Protein AF-0000000087153977 (afdb_homodimer)

Solvent-accessible surface area (backbone atoms only — not comparable to full-atom values): 12029 Å² total; per-residue (Å²): 102,49,21,37,39,36,41,33,28,38,82,28,72,62,46,70,71,44,52,53,66,57,35,40,52,53,35,50,54,51,50,56,57,54,65,50,35,51,82,69,54,34,42,80,73,32,22,33,42,24,40,80,80,34,67,57,50,44,99,38,41,30,40,36,36,33,38,30,65,23,67,69,54,46,54,52,52,52,50,50,48,57,71,71,50,50,64,69,29,29,48,62,34,23,42,27,27,54,57,38,52,62,65,61,48,39,54,34,50,27,69,65,62,52,60,74,65,117,103,47,22,38,39,35,41,34,29,36,83,27,7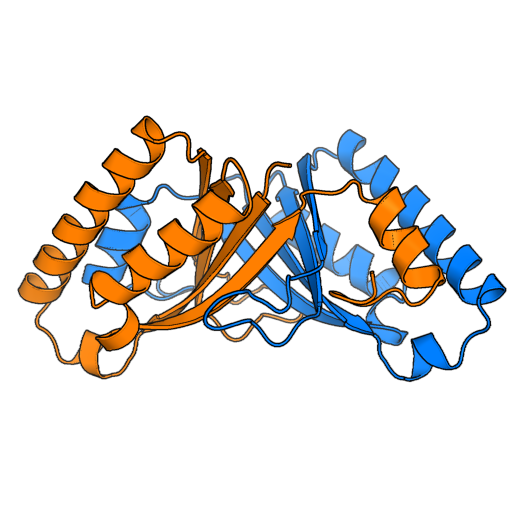1,61,46,71,71,45,52,52,66,58,35,41,53,54,33,50,54,52,50,54,55,51,61,50,36,49,81,70,56,36,44,80,72,31,22,33,42,25,42,81,80,35,69,56,51,44,98,38,44,29,40,35,35,33,38,33,68,24,66,70,54,47,53,51,50,51,50,50,49,58,70,70,51,50,65,72,29,31,48,62,34,24,43,28,27,52,57,36,53,62,64,61,48,38,54,34,50,27,68,64,62,51,57,73,68,116

InterPro domains:
  IPR046724 Protein of unknown function DUF6616 [PF20321] (1-108)

pLDDT: mean 95.14, std 5.44, range [54.44, 98.88]

Organism: NCBI:txid2511166

Sequence (236 aa):
MQQIFIELYNYRPAWAERSEGERTEFARTIAEAVKGLKSAGVDVIAYGMNSPATDCRAPYDFFCVYRVPNAEFQREFERQVAASGWYDYFEQVNVSGDAEDFEAVLLGNARMVLPGSSMQQIFIELYNYRPAWAERSEGERTEFARTIAEAVKGLKSAGVDVIAYGMNSPATDCRAPYDFFCVYRVPNAEFQREFERQVAASGWYDYFEQVNVSGDAEDFEAVLLGNARMVLPGSS

Radius of gyration: 17.9 Å; Cα contacts (8 Å, |Δi|>4): 436; chains: 2; bounding box: 41×51×42 Å

Structure (mmCIF, N/CA/C/O backbone):
data_AF-0000000087153977-model_v1
#
loop_
_entity.id
_entity.type
_entity.pdbx_description
1 polymer 'NIPSNAP domain-containing protein'
#
loop_
_atom_site.group_PDB
_atom_site.id
_atom_site.type_symbol
_atom_site.label_atom_id
_atom_site.label_alt_id
_atom_site.label_comp_id
_atom_site.label_asym_id
_atom_site.label_entity_id
_atom_site.label_seq_id
_atom_site.pdbx_PDB_ins_code
_atom_site.Cartn_x
_atom_site.Cartn_y
_atom_site.Cartn_z
_atom_site.occupancy
_atom_site.B_iso_or_equiv
_atom_site.auth_seq_id
_atom_site.auth_comp_id
_atom_site.auth_asym_id
_atom_site.auth_atom_id
_atom_site.pdbx_PDB_model_num
ATOM 1 N N . MET A 1 1 ? -16.75 4.832 -8.234 1 83 1 MET A N 1
ATOM 2 C CA . MET A 1 1 ? -15.477 5.551 -8.164 1 83 1 MET A CA 1
ATOM 3 C C . MET A 1 1 ? -14.305 4.582 -8.234 1 83 1 MET A C 1
ATOM 5 O O . MET A 1 1 ? -14.391 3.453 -7.754 1 83 1 MET A O 1
ATOM 9 N N . GLN A 1 2 ? -13.211 5.027 -8.812 1 92.31 2 GLN A N 1
ATOM 10 C CA . GLN A 1 2 ? -12.055 4.156 -8.953 1 92.31 2 GLN A CA 1
ATOM 11 C C . GLN A 1 2 ? -11.453 3.801 -7.598 1 92.31 2 GLN A C 1
ATOM 13 O O . GLN A 1 2 ? -11.445 4.629 -6.684 1 92.31 2 GLN A O 1
ATOM 18 N N . GLN A 1 3 ? -11.031 2.58 -7.492 1 95.56 3 GLN A N 1
ATOM 19 C CA . GLN A 1 3 ? -10.477 2.102 -6.227 1 95.56 3 GLN A CA 1
ATOM 20 C C . GLN A 1 3 ? -8.977 1.825 -6.355 1 95.56 3 GLN A C 1
ATOM 22 O O . GLN A 1 3 ? -8.508 1.404 -7.414 1 95.56 3 GLN A O 1
ATOM 27 N N . ILE A 1 4 ? -8.273 2.156 -5.32 1 98.19 4 ILE A N 1
ATOM 28 C CA . ILE A 1 4 ? -6.918 1.646 -5.156 1 98.19 4 ILE A CA 1
ATOM 29 C C . ILE A 1 4 ? -6.953 0.322 -4.395 1 98.19 4 ILE A C 1
ATOM 31 O O . ILE A 1 4 ? -7.711 0.171 -3.434 1 98.19 4 ILE A O 1
ATOM 35 N N . PHE A 1 5 ? -6.277 -0.628 -4.922 1 98.31 5 PHE A N 1
ATOM 36 C CA . PHE A 1 5 ? -6.137 -1.925 -4.27 1 98.31 5 PHE A CA 1
ATOM 37 C C . PHE A 1 5 ? -4.668 -2.256 -4.035 1 98.31 5 PHE A C 1
ATOM 39 O O . PHE A 1 5 ? -3.879 -2.303 -4.984 1 98.31 5 PHE A O 1
ATOM 46 N N . ILE A 1 6 ? -4.273 -2.391 -2.775 1 98.75 6 ILE A N 1
ATOM 47 C CA . ILE A 1 6 ? -2.908 -2.701 -2.361 1 98.75 6 ILE A CA 1
ATOM 48 C C . ILE A 1 6 ? -2.873 -4.078 -1.699 1 98.75 6 ILE A C 1
ATOM 50 O O . ILE A 1 6 ? -3.645 -4.352 -0.776 1 98.75 6 ILE A O 1
ATOM 54 N N . GLU A 1 7 ? -2.039 -4.941 -2.141 1 98.69 7 GLU A N 1
ATOM 55 C CA . GLU A 1 7 ? -1.779 -6.234 -1.514 1 98.69 7 GLU A CA 1
ATOM 56 C C . GLU A 1 7 ? -0.385 -6.277 -0.893 1 98.69 7 GLU A C 1
ATOM 58 O O . GLU A 1 7 ? 0.601 -5.926 -1.544 1 98.69 7 GLU A O 1
ATOM 63 N N . LEU A 1 8 ? -0.308 -6.672 0.309 1 98.88 8 LEU A N 1
ATOM 64 C CA . LEU A 1 8 ? 0.948 -6.918 1.009 1 98.88 8 LEU A CA 1
ATOM 65 C C . LEU A 1 8 ? 1.046 -8.375 1.451 1 98.88 8 LEU A C 1
ATOM 67 O O . LEU A 1 8 ? 0.065 -8.953 1.928 1 98.88 8 LEU A O 1
ATOM 71 N N . TYR A 1 9 ? 2.279 -8.977 1.268 1 98.69 9 TYR A N 1
ATOM 72 C CA . TYR A 1 9 ? 2.27 -10.398 1.6 1 98.69 9 TYR A CA 1
ATOM 73 C C . TYR A 1 9 ? 3.678 -10.898 1.911 1 98.69 9 TYR A C 1
ATOM 75 O O . TYR A 1 9 ? 4.664 -10.219 1.605 1 98.69 9 TYR A O 1
ATOM 83 N N . ASN A 1 10 ? 3.727 -11.969 2.592 1 98.75 10 ASN A N 1
ATOM 84 C CA . ASN A 1 10 ? 4.918 -12.75 2.9 1 98.75 10 ASN A CA 1
ATOM 85 C C . ASN A 1 10 ? 4.75 -14.211 2.49 1 98.75 10 ASN A C 1
ATOM 87 O O . ASN A 1 10 ? 3.625 -14.703 2.363 1 98.75 10 ASN A O 1
ATOM 91 N N . TYR A 1 11 ? 5.891 -14.875 2.334 1 98.5 11 TYR A N 1
ATOM 92 C CA . TYR A 1 11 ? 5.852 -16.328 2.176 1 98.5 11 TYR A CA 1
ATOM 93 C C . TYR A 1 11 ? 5.285 -17 3.42 1 98.5 11 TYR A C 1
ATOM 95 O O . TYR A 1 11 ? 5.605 -16.594 4.543 1 98.5 11 TYR A O 1
ATOM 103 N N . ARG A 1 12 ? 4.449 -18 3.211 1 98.12 12 ARG A N 1
ATOM 104 C CA . ARG A 1 12 ? 4.152 -18.969 4.266 1 98.12 12 ARG A CA 1
ATOM 105 C C . ARG A 1 12 ? 5.137 -20.125 4.23 1 98.12 12 ARG A C 1
ATOM 107 O O . ARG A 1 12 ? 5.766 -20.391 3.203 1 98.12 12 ARG A O 1
ATOM 114 N N . PRO A 1 13 ? 5.25 -20.844 5.355 1 98.19 13 PRO A N 1
ATOM 115 C CA . PRO A 1 13 ? 6.098 -22.031 5.352 1 98.19 13 PRO A CA 1
ATOM 116 C C . PRO A 1 13 ? 5.715 -23.016 4.25 1 98.19 13 PRO A C 1
ATOM 118 O O . PRO A 1 13 ? 6.594 -23.641 3.643 1 98.19 13 PRO A O 1
ATOM 121 N N . ALA A 1 14 ? 4.465 -23.141 3.945 1 98.38 14 ALA A N 1
ATOM 122 C CA . ALA A 1 14 ? 3.98 -24.078 2.924 1 98.38 14 ALA A CA 1
ATOM 123 C C . ALA A 1 14 ? 4.594 -23.75 1.563 1 98.38 14 ALA A C 1
ATOM 125 O O . ALA A 1 14 ? 4.805 -24.656 0.747 1 98.38 14 ALA A O 1
ATOM 126 N N . TRP A 1 15 ? 4.824 -22.453 1.276 1 98.38 15 TRP A N 1
ATOM 127 C CA . TRP A 1 15 ? 5.473 -22.047 0.033 1 98.38 15 TRP A CA 1
ATOM 128 C C . TRP A 1 15 ? 6.902 -22.578 -0.033 1 98.38 15 TRP A C 1
ATOM 130 O O . TRP A 1 15 ? 7.328 -23.109 -1.057 1 98.38 15 TRP A O 1
ATOM 140 N N . ALA A 1 16 ? 7.609 -22.453 1.045 1 97.06 16 ALA A N 1
ATOM 141 C CA . ALA A 1 16 ? 9.008 -22.859 1.121 1 97.06 16 ALA A CA 1
ATOM 142 C C . ALA A 1 16 ? 9.148 -24.375 1.048 1 97.06 16 ALA A C 1
ATOM 144 O O . ALA A 1 16 ? 10.203 -24.891 0.653 1 97.06 16 ALA A O 1
ATOM 145 N N . GLU A 1 17 ? 8.148 -25.062 1.448 1 98.06 17 GLU A N 1
ATOM 146 C CA . GLU A 1 17 ? 8.18 -26.531 1.462 1 98.06 17 GLU A CA 1
ATOM 147 C C . GLU A 1 17 ? 8.016 -27.094 0.054 1 98.06 17 GLU A C 1
ATOM 149 O O . GLU A 1 17 ? 8.312 -28.266 -0.183 1 98.06 17 GLU A O 1
ATOM 154 N N . ARG A 1 18 ? 7.48 -26.328 -0.88 1 97.81 18 ARG A N 1
ATOM 155 C CA . ARG A 1 18 ? 7.328 -26.75 -2.27 1 97.81 18 ARG A CA 1
ATOM 156 C C . ARG A 1 18 ? 8.664 -26.703 -3.004 1 97.81 18 ARG A C 1
ATOM 158 O O . ARG A 1 18 ? 9.539 -25.906 -2.662 1 97.81 18 ARG A O 1
ATOM 165 N N . SER A 1 19 ? 8.773 -27.578 -3.99 1 98 19 SER A N 1
ATOM 166 C CA . SER A 1 19 ? 9.953 -27.484 -4.848 1 98 19 SER A CA 1
ATOM 167 C C . SER A 1 19 ? 9.906 -26.234 -5.719 1 98 19 SER A C 1
ATOM 169 O O . SER A 1 19 ? 8.828 -25.656 -5.938 1 98 19 SER A O 1
ATOM 171 N N . GLU A 1 20 ? 11.047 -25.75 -6.191 1 97.56 20 GLU A N 1
ATOM 172 C CA . GLU A 1 20 ? 11.078 -24.594 -7.082 1 97.56 20 GLU A CA 1
ATOM 173 C C . GLU A 1 20 ? 10.219 -24.828 -8.328 1 97.56 20 GLU A C 1
ATOM 175 O O . GLU A 1 20 ? 9.594 -23.906 -8.836 1 97.56 20 GLU A O 1
ATOM 180 N N . GLY A 1 21 ? 10.305 -26.031 -8.812 1 98.12 21 GLY A N 1
ATOM 181 C CA . GLY A 1 21 ? 9.461 -26.359 -9.953 1 98.12 21 GLY A CA 1
ATOM 182 C C . GLY A 1 21 ? 7.984 -26.172 -9.672 1 98.12 21 GLY A C 1
ATOM 183 O O . GLY A 1 21 ? 7.254 -25.625 -10.5 1 98.12 21 GLY A O 1
ATOM 184 N N . GLU A 1 22 ? 7.523 -26.719 -8.539 1 98.31 22 GLU A N 1
ATOM 185 C CA . GLU A 1 22 ? 6.129 -26.547 -8.133 1 98.31 22 GLU A CA 1
ATOM 186 C C . GLU A 1 22 ? 5.789 -25.078 -7.945 1 98.31 22 GLU A C 1
ATOM 188 O O . GLU A 1 22 ? 4.723 -24.625 -8.367 1 98.31 22 GLU A O 1
ATOM 193 N N . ARG A 1 23 ? 6.645 -24.312 -7.348 1 98.44 23 ARG A N 1
ATOM 194 C CA . ARG A 1 23 ? 6.445 -22.891 -7.164 1 98.44 23 ARG A CA 1
ATOM 195 C C . ARG A 1 23 ? 6.367 -22.156 -8.508 1 98.44 23 ARG A C 1
ATOM 197 O O . ARG A 1 23 ? 5.527 -21.281 -8.695 1 98.44 23 ARG A O 1
ATOM 204 N N . THR A 1 24 ? 7.223 -22.531 -9.406 1 98 24 THR A N 1
ATOM 205 C CA . THR A 1 24 ? 7.246 -21.938 -10.734 1 98 24 THR A CA 1
ATOM 206 C C . THR A 1 24 ? 5.938 -22.203 -11.477 1 98 24 THR A C 1
ATOM 208 O O . THR A 1 24 ? 5.391 -21.312 -12.125 1 98 24 THR A O 1
ATOM 211 N N . GLU A 1 25 ? 5.473 -23.422 -11.344 1 97.75 25 GLU A N 1
ATOM 212 C CA . GLU A 1 25 ? 4.211 -23.766 -11.992 1 97.75 25 GLU A CA 1
ATOM 213 C C . GLU A 1 25 ? 3.061 -22.938 -11.438 1 97.75 25 GLU A C 1
ATOM 215 O O . GLU A 1 25 ? 2.221 -22.438 -12.188 1 97.75 25 GLU A O 1
ATOM 220 N N . PHE A 1 26 ? 2.971 -22.922 -10.148 1 97.94 26 PHE A N 1
ATOM 221 C CA . PHE A 1 26 ? 1.936 -22.109 -9.531 1 97.94 26 PHE A CA 1
ATOM 222 C C . PHE A 1 26 ? 2.066 -20.656 -9.961 1 97.94 26 PHE A C 1
ATOM 224 O O . PHE A 1 26 ? 1.073 -20.016 -10.312 1 97.94 26 PHE A O 1
ATOM 231 N N . ALA A 1 27 ? 3.297 -20.062 -9.945 1 96.88 27 ALA A N 1
ATOM 232 C CA . ALA A 1 27 ? 3.545 -18.688 -10.328 1 96.88 27 ALA A CA 1
ATOM 233 C C . ALA A 1 27 ? 3.068 -18.406 -11.758 1 96.88 27 ALA A C 1
ATOM 235 O O . ALA A 1 27 ? 2.521 -17.344 -12.047 1 96.88 27 ALA A O 1
ATOM 236 N N . ARG A 1 28 ? 3.309 -19.344 -12.617 1 95.56 28 ARG A N 1
ATOM 237 C CA . ARG A 1 28 ? 2.883 -19.188 -14.008 1 95.56 28 ARG A CA 1
ATOM 238 C C . ARG A 1 28 ? 1.362 -19.125 -14.109 1 95.56 28 ARG A C 1
ATOM 240 O O . ARG A 1 28 ? 0.818 -18.391 -14.938 1 95.56 28 ARG A O 1
ATOM 247 N N . THR A 1 29 ? 0.719 -19.953 -13.305 1 95.44 29 THR A N 1
ATOM 248 C CA . THR A 1 29 ? -0.739 -19.922 -13.273 1 95.44 29 THR A CA 1
ATOM 249 C C . THR A 1 29 ? -1.239 -18.547 -12.836 1 95.44 29 THR A C 1
ATOM 251 O O . THR A 1 29 ? -2.17 -18 -13.43 1 95.44 29 THR A O 1
ATOM 254 N N . ILE A 1 30 ? -0.649 -18 -11.82 1 96.56 30 ILE A N 1
ATOM 255 C CA . ILE A 1 30 ? -1.015 -16.688 -11.32 1 96.56 30 ILE A CA 1
ATOM 256 C C . ILE A 1 30 ? -0.727 -15.633 -12.391 1 96.56 30 ILE A C 1
ATOM 258 O O . ILE A 1 30 ? -1.528 -14.719 -12.602 1 96.56 30 ILE A O 1
ATOM 262 N N . ALA A 1 31 ? 0.411 -15.773 -13.047 1 93 31 ALA A N 1
ATOM 263 C CA . ALA A 1 31 ? 0.798 -14.836 -14.094 1 93 31 ALA A CA 1
ATOM 264 C C . ALA A 1 31 ? -0.248 -14.789 -15.203 1 93 31 ALA A C 1
ATOM 266 O O . ALA A 1 31 ? -0.555 -13.719 -15.727 1 93 31 ALA A O 1
ATOM 267 N N . GLU A 1 32 ? -0.744 -15.898 -15.57 1 92.5 32 GLU A N 1
ATOM 268 C CA . GLU A 1 32 ? -1.776 -15.953 -16.594 1 92.5 32 GLU A CA 1
ATOM 269 C C . GLU A 1 32 ? -3.033 -15.211 -16.156 1 92.5 32 GLU A C 1
ATOM 271 O O . GLU A 1 32 ? -3.664 -14.523 -16.969 1 92.5 32 GLU A O 1
ATOM 276 N N . ALA A 1 33 ? -3.41 -15.375 -14.93 1 91.81 33 ALA A N 1
ATOM 277 C CA . ALA A 1 33 ? -4.574 -14.68 -14.391 1 91.81 33 ALA A CA 1
ATOM 278 C C . ALA A 1 33 ? -4.359 -13.164 -14.398 1 91.81 33 ALA A C 1
ATOM 280 O O . ALA A 1 33 ? -5.266 -12.406 -14.742 1 91.81 33 ALA A O 1
ATOM 281 N N . VAL A 1 34 ? -3.189 -12.695 -14.094 1 91.75 34 VAL A N 1
ATOM 282 C CA . VAL A 1 34 ? -2.852 -11.281 -14.031 1 91.75 34 VAL A CA 1
ATOM 283 C C . VAL A 1 34 ? -2.914 -10.672 -15.43 1 91.75 34 VAL A C 1
ATOM 285 O O . VAL A 1 34 ? -3.369 -9.539 -15.602 1 91.75 34 VAL A O 1
ATOM 288 N N . LYS A 1 35 ? -2.459 -11.336 -16.422 1 90.5 35 LYS A N 1
ATOM 289 C CA . LYS A 1 35 ? -2.523 -10.859 -17.797 1 90.5 35 LYS A CA 1
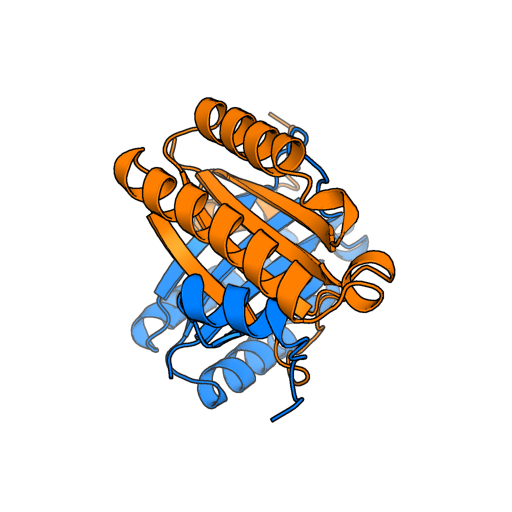ATOM 290 C C . LYS A 1 35 ? -3.959 -10.531 -18.203 1 90.5 35 LYS A C 1
ATOM 292 O O . LYS A 1 35 ? -4.199 -9.602 -18.984 1 90.5 35 LYS A O 1
ATOM 297 N N . GLY A 1 36 ? -4.766 -11.281 -17.641 1 90.38 36 GLY A N 1
ATOM 298 C CA . GLY A 1 36 ? -6.172 -11.07 -17.938 1 90.38 36 GLY A CA 1
ATOM 299 C C . GLY A 1 36 ? -6.758 -9.859 -17.234 1 90.38 36 GLY A C 1
ATOM 300 O O . GLY A 1 36 ? -7.789 -9.328 -17.656 1 90.38 36 GLY A O 1
ATOM 301 N N . LEU A 1 37 ? -6.117 -9.336 -16.203 1 87.94 37 LEU A N 1
ATOM 302 C CA . LEU A 1 37 ? -6.621 -8.227 -15.391 1 87.94 37 LEU A CA 1
ATOM 303 C C . LEU A 1 37 ? -6.723 -6.953 -16.219 1 87.94 37 LEU A C 1
ATOM 305 O O . LEU A 1 37 ? -7.699 -6.207 -16.094 1 87.94 37 LEU A O 1
ATOM 309 N N . LYS A 1 38 ? -5.762 -6.676 -17.078 1 83.5 38 LYS A N 1
ATOM 310 C CA . LYS A 1 38 ? -5.789 -5.461 -17.875 1 83.5 38 LYS A CA 1
ATOM 311 C C . LYS A 1 38 ? -7.035 -5.406 -18.766 1 83.5 38 LYS A C 1
ATOM 313 O O . LYS A 1 38 ? -7.691 -4.371 -18.844 1 83.5 38 LYS A O 1
ATOM 318 N N . SER A 1 39 ? -7.266 -6.527 -19.422 1 87.06 39 SER A N 1
ATOM 319 C CA . SER A 1 39 ? -8.43 -6.586 -20.297 1 87.06 39 SER A CA 1
ATOM 320 C C . SER A 1 39 ? -9.727 -6.406 -19.516 1 87.06 39 SER A C 1
ATOM 322 O O . SER A 1 39 ? -10.75 -6.004 -20.078 1 87.06 39 SER A O 1
ATOM 324 N N . ALA A 1 40 ? -9.641 -6.637 -18.25 1 87.25 40 ALA A N 1
ATOM 325 C CA . ALA A 1 40 ? -10.812 -6.531 -17.391 1 87.25 40 ALA A CA 1
ATOM 326 C C . ALA A 1 40 ? -10.945 -5.125 -16.812 1 87.25 40 ALA A C 1
ATOM 328 O O . ALA A 1 40 ? -11.898 -4.836 -16.094 1 87.25 40 ALA A O 1
ATOM 329 N N . GLY A 1 41 ? -10.062 -4.266 -17.094 1 87.5 41 GLY A N 1
ATOM 330 C CA . GLY A 1 41 ? -10.172 -2.885 -16.656 1 87.5 41 GLY A CA 1
ATOM 331 C C . GLY A 1 41 ? -9.312 -2.578 -15.445 1 87.5 41 GLY A C 1
ATOM 332 O O . GLY A 1 41 ? -9.453 -1.519 -14.828 1 87.5 41 GLY A O 1
ATOM 333 N N . VAL A 1 42 ? -8.453 -3.469 -15.078 1 94.12 42 VAL A N 1
ATOM 334 C CA . VAL A 1 42 ? -7.535 -3.254 -13.969 1 94.12 42 VAL A CA 1
ATOM 335 C C . VAL A 1 42 ? -6.262 -2.574 -14.469 1 94.12 42 VAL A C 1
ATOM 337 O O . VAL A 1 42 ? -5.703 -2.975 -15.492 1 94.12 42 VAL A O 1
ATOM 340 N N . ASP A 1 43 ? -5.867 -1.568 -13.82 1 94 43 ASP A N 1
ATOM 341 C CA . ASP A 1 43 ? -4.586 -0.919 -14.062 1 94 43 ASP A CA 1
ATOM 342 C C . ASP A 1 43 ? -3.545 -1.341 -13.031 1 94 43 ASP A C 1
ATOM 344 O O . ASP A 1 43 ? -3.652 -0.984 -11.852 1 94 43 ASP A O 1
ATOM 348 N N . VAL A 1 44 ? -2.582 -2.1 -13.492 1 93.62 44 VAL A N 1
ATOM 349 C CA . VAL A 1 44 ? -1.487 -2.506 -12.617 1 93.62 44 VAL A CA 1
ATOM 350 C C . VAL A 1 44 ? -0.497 -1.354 -12.461 1 93.62 44 VAL A C 1
ATOM 352 O O . VAL A 1 44 ? 0.165 -0.961 -13.422 1 93.62 44 VAL A O 1
ATOM 355 N N . ILE A 1 45 ? -0.375 -0.882 -11.273 1 94.56 45 ILE A N 1
ATOM 356 C CA . ILE A 1 45 ? 0.51 0.246 -11.008 1 94.56 45 ILE A CA 1
ATOM 357 C C . ILE A 1 45 ? 1.93 -0.259 -10.758 1 94.56 45 ILE A C 1
ATOM 359 O O . ILE A 1 45 ? 2.885 0.242 -11.359 1 94.56 45 ILE A O 1
ATOM 363 N N . ALA A 1 46 ? 2.035 -1.278 -9.914 1 95.25 46 ALA A N 1
ATOM 364 C CA . ALA A 1 46 ? 3.371 -1.786 -9.617 1 95.25 46 ALA A CA 1
ATOM 365 C C . ALA A 1 46 ? 3.299 -3.072 -8.797 1 95.25 46 ALA A C 1
ATOM 367 O O . ALA A 1 46 ? 2.342 -3.289 -8.047 1 95.25 46 ALA A O 1
ATOM 368 N N . TYR A 1 47 ? 4.273 -3.875 -9.008 1 96.12 47 TYR A N 1
ATOM 369 C CA . TYR A 1 47 ? 4.707 -4.918 -8.086 1 96.12 47 TYR A CA 1
ATOM 370 C C . TYR A 1 47 ? 6.098 -4.621 -7.535 1 96.12 47 TYR A C 1
ATOM 372 O O . TYR A 1 47 ? 6.871 -3.895 -8.156 1 96.12 47 TYR A O 1
ATOM 380 N N . GLY A 1 48 ? 6.363 -5.168 -6.352 1 97.25 48 GLY A N 1
ATOM 381 C CA . GLY A 1 48 ? 7.73 -4.98 -5.898 1 97.25 48 GLY A CA 1
ATOM 382 C C . GLY A 1 48 ? 8 -5.605 -4.543 1 97.25 48 GLY A C 1
ATOM 383 O O . GLY A 1 48 ? 7.121 -6.246 -3.961 1 97.25 48 GLY A O 1
ATOM 384 N N . MET A 1 49 ? 9.266 -5.484 -4.18 1 97.56 49 MET A N 1
ATOM 385 C CA . MET A 1 49 ? 9.719 -5.91 -2.857 1 97.56 49 MET A CA 1
ATOM 386 C C . MET A 1 49 ? 9.883 -4.715 -1.928 1 97.56 49 MET A C 1
ATOM 388 O O . MET A 1 49 ? 10.367 -3.66 -2.348 1 97.56 49 MET A O 1
ATOM 392 N N . ASN A 1 50 ? 9.461 -4.898 -0.752 1 98.44 50 ASN A N 1
ATOM 393 C CA . ASN A 1 50 ? 9.617 -3.873 0.274 1 98.44 50 ASN A CA 1
ATOM 394 C C . ASN A 1 50 ? 11.055 -3.777 0.764 1 98.44 50 ASN A C 1
ATOM 396 O O . ASN A 1 50 ? 11.555 -4.688 1.435 1 98.44 50 ASN A O 1
ATOM 400 N N . SER A 1 51 ? 11.688 -2.658 0.561 1 97.81 51 SER A N 1
ATOM 401 C CA . SER A 1 51 ? 13.094 -2.471 0.889 1 97.81 51 SER A CA 1
ATOM 402 C C . SER A 1 51 ? 13.344 -2.637 2.385 1 97.81 51 SER A C 1
ATOM 404 O O . SER A 1 51 ? 12.586 -2.119 3.205 1 97.81 51 SER A O 1
ATOM 406 N N . PRO A 1 52 ? 14.414 -3.348 2.752 1 97.38 52 PRO A N 1
ATOM 407 C CA . PRO A 1 52 ? 14.75 -3.438 4.176 1 97.38 52 PRO A CA 1
ATOM 408 C C . PRO A 1 52 ? 15.086 -2.08 4.789 1 97.38 52 PRO A C 1
ATOM 410 O O . PRO A 1 52 ? 15.062 -1.929 6.012 1 97.38 52 PRO A O 1
ATOM 413 N N . ALA A 1 53 ? 15.398 -1.078 3.996 1 97.06 53 ALA A N 1
ATOM 414 C CA . ALA A 1 53 ? 15.805 0.239 4.473 1 97.06 53 ALA A CA 1
ATOM 415 C C . ALA A 1 53 ? 14.594 1.138 4.711 1 97.06 53 ALA A C 1
ATOM 417 O O . ALA A 1 53 ? 14.734 2.26 5.203 1 97.06 53 ALA A O 1
ATOM 418 N N . THR A 1 54 ? 13.422 0.673 4.363 1 97.94 54 THR A N 1
ATOM 419 C CA . THR A 1 54 ? 12.211 1.486 4.484 1 97.94 54 THR A CA 1
ATOM 420 C C . THR A 1 54 ? 12.008 1.925 5.934 1 97.94 54 THR A C 1
ATOM 422 O O . THR A 1 54 ? 12.055 1.104 6.852 1 97.94 54 THR A O 1
ATOM 425 N N . ASP A 1 55 ? 11.82 3.285 6.148 1 97.62 55 ASP A N 1
ATOM 426 C CA . ASP A 1 55 ? 11.469 3.795 7.469 1 97.62 55 ASP A CA 1
ATOM 427 C C . ASP A 1 55 ? 10.117 3.264 7.922 1 97.62 55 ASP A C 1
ATOM 429 O O . ASP A 1 55 ? 9.195 3.129 7.113 1 97.62 55 ASP A O 1
ATOM 433 N N . CYS A 1 56 ? 10.047 2.92 9.32 1 98 56 CYS A N 1
ATOM 434 C CA . CYS A 1 56 ? 8.805 2.35 9.828 1 98 56 CYS A CA 1
ATOM 435 C C . CYS A 1 56 ? 8.312 1.23 8.914 1 98 56 CYS A C 1
ATOM 437 O O . CYS A 1 56 ? 7.156 1.23 8.492 1 98 56 CYS A O 1
ATOM 439 N N . ARG A 1 57 ? 9.141 0.382 8.586 1 98.44 57 ARG A N 1
ATOM 440 C CA . ARG A 1 57 ? 8.898 -0.643 7.574 1 98.44 57 ARG A CA 1
ATOM 441 C C . ARG A 1 57 ? 7.75 -1.562 7.992 1 98.44 57 ARG A C 1
ATOM 443 O O . ARG A 1 57 ? 7.773 -2.135 9.086 1 98.44 57 ARG A O 1
ATOM 450 N N . ALA A 1 58 ? 6.68 -1.71 7.145 1 98.56 58 ALA A N 1
ATOM 451 C CA . ALA A 1 58 ? 5.633 -2.709 7.348 1 98.56 58 ALA A CA 1
ATOM 452 C C . ALA A 1 58 ? 6.219 -4.117 7.375 1 98.56 58 ALA A C 1
ATOM 454 O O . ALA A 1 58 ? 7.219 -4.395 6.711 1 98.56 58 ALA A O 1
ATOM 455 N N . PRO A 1 59 ? 5.613 -4.977 8.148 1 98.25 59 PRO A N 1
ATOM 456 C CA . PRO A 1 59 ? 6.18 -6.32 8.273 1 98.25 59 PRO A CA 1
ATOM 457 C C . PRO A 1 59 ? 5.801 -7.238 7.117 1 98.25 59 PRO A C 1
ATOM 459 O O . PRO A 1 59 ? 5.488 -8.414 7.328 1 98.25 59 PRO A O 1
ATOM 462 N N . TYR A 1 60 ? 5.758 -6.785 5.902 1 98.56 60 TYR A N 1
ATOM 463 C CA . TYR A 1 60 ? 5.484 -7.551 4.691 1 98.56 60 TYR A CA 1
ATOM 464 C C . TYR A 1 60 ? 6.562 -7.32 3.645 1 98.56 60 TYR A C 1
ATOM 466 O O . TYR A 1 60 ? 6.996 -6.184 3.428 1 98.56 60 TYR A O 1
ATOM 474 N N . ASP A 1 61 ? 6.938 -8.305 2.977 1 98.5 61 ASP A N 1
ATOM 475 C CA . ASP A 1 61 ? 8.109 -8.258 2.113 1 98.5 61 ASP A CA 1
ATOM 476 C C . ASP A 1 61 ? 7.738 -7.836 0.695 1 98.5 61 ASP A C 1
ATOM 478 O O . ASP A 1 61 ? 8.586 -7.367 -0.065 1 98.5 61 ASP A O 1
ATOM 482 N N . PHE A 1 62 ? 6.492 -8.016 0.332 1 98.56 62 PHE A N 1
ATOM 483 C CA . PHE A 1 62 ? 6.102 -7.793 -1.056 1 98.56 62 PHE A CA 1
ATOM 484 C C . PHE A 1 62 ? 4.848 -6.93 -1.133 1 98.56 62 PHE A C 1
ATOM 486 O O . PHE A 1 62 ? 4.035 -6.922 -0.206 1 98.56 62 PHE A O 1
ATOM 493 N N . PHE A 1 63 ? 4.742 -6.238 -2.203 1 98.62 63 PHE A N 1
ATOM 494 C CA . PHE A 1 63 ? 3.559 -5.41 -2.398 1 98.62 63 PHE A CA 1
ATOM 495 C C . PHE A 1 63 ? 3.094 -5.461 -3.85 1 98.62 63 PHE A C 1
ATOM 497 O O . PHE A 1 63 ? 3.893 -5.711 -4.754 1 98.62 63 PHE A O 1
ATOM 504 N N . CYS A 1 64 ? 1.832 -5.258 -4.074 1 97.75 64 CYS A N 1
ATOM 505 C CA . CYS A 1 64 ? 1.165 -5.012 -5.348 1 97.75 64 CYS A CA 1
ATOM 506 C C . CYS A 1 64 ? 0.195 -3.842 -5.238 1 97.75 64 CYS A C 1
ATOM 508 O O . CYS A 1 64 ? -0.509 -3.705 -4.238 1 97.75 64 CYS A O 1
ATOM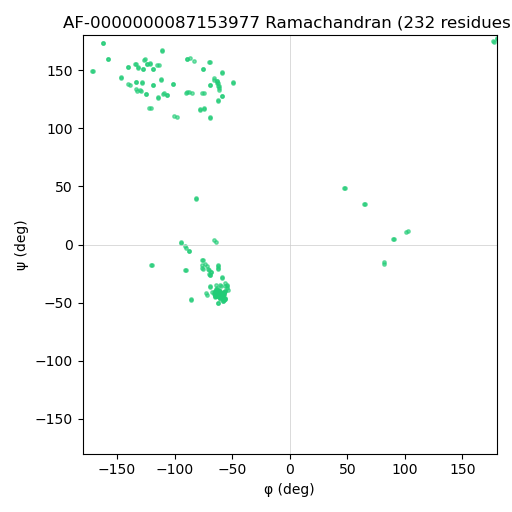 510 N N . VAL A 1 65 ? 0.163 -3.043 -6.227 1 97.69 65 VAL A N 1
ATOM 511 C CA . VAL A 1 65 ? -0.747 -1.903 -6.25 1 97.69 65 VAL A CA 1
ATOM 512 C C . VAL A 1 65 ? -1.521 -1.888 -7.566 1 97.69 65 VAL A C 1
ATOM 514 O O . VAL A 1 65 ? -0.929 -1.996 -8.641 1 97.69 65 VAL A O 1
ATOM 517 N N . TYR A 1 66 ? -2.801 -1.708 -7.449 1 97.12 66 TYR A N 1
ATOM 518 C CA . TYR A 1 66 ? -3.691 -1.681 -8.602 1 97.12 66 TYR A CA 1
ATOM 519 C C . TYR A 1 66 ? -4.664 -0.513 -8.516 1 97.12 66 TYR A C 1
ATOM 521 O O . TYR A 1 66 ? -4.984 -0.045 -7.418 1 97.12 66 TYR A O 1
ATOM 529 N N . ARG A 1 67 ? -5.129 -0.109 -9.711 1 97.12 67 ARG A N 1
ATOM 530 C CA . ARG A 1 67 ? -6.391 0.616 -9.82 1 97.12 67 ARG A CA 1
ATOM 531 C C . ARG A 1 67 ? -7.484 -0.276 -10.406 1 97.12 67 ARG A C 1
ATOM 533 O O . ARG A 1 67 ? -7.266 -0.966 -11.398 1 97.12 67 ARG A O 1
ATOM 540 N N . VAL A 1 68 ? -8.57 -0.296 -9.719 1 96.62 68 VAL A N 1
ATOM 541 C CA . VAL A 1 68 ? -9.672 -1.115 -10.203 1 96.62 68 VAL A CA 1
ATOM 542 C C . VAL A 1 68 ? -10.906 -0.241 -10.438 1 96.62 68 VAL A C 1
ATOM 544 O O . VAL A 1 68 ? -11.039 0.823 -9.828 1 96.62 68 VAL A O 1
ATOM 547 N N . PRO A 1 69 ? -11.797 -0.617 -11.281 1 94.75 69 PRO A N 1
ATOM 548 C CA . PRO A 1 69 ? -12.844 0.267 -11.789 1 94.75 69 PRO A CA 1
ATOM 549 C C . PRO A 1 69 ? -13.805 0.736 -10.703 1 94.75 69 PRO A C 1
ATOM 551 O O . PRO A 1 69 ? -14.305 1.864 -10.758 1 94.75 69 PRO A O 1
ATOM 554 N N . ASN A 1 70 ? -14.219 -0.108 -9.805 1 94.44 70 ASN A N 1
ATOM 555 C CA . ASN A 1 70 ? -15.18 0.217 -8.766 1 94.44 70 ASN A CA 1
ATOM 556 C C . ASN A 1 70 ? -15.148 -0.807 -7.633 1 94.44 70 ASN A C 1
ATOM 558 O O . ASN A 1 70 ? -14.422 -1.801 -7.711 1 94.44 70 ASN A O 1
ATOM 562 N N . ALA A 1 71 ? -15.883 -0.495 -6.613 1 94.38 71 ALA A N 1
ATOM 563 C CA . ALA A 1 71 ? -15.875 -1.317 -5.406 1 94.38 71 ALA A CA 1
ATOM 564 C C . ALA A 1 71 ? -16.359 -2.734 -5.703 1 94.38 71 ALA A C 1
ATOM 566 O O . ALA A 1 71 ? -15.859 -3.701 -5.121 1 94.38 71 ALA A O 1
ATOM 567 N N . GLU A 1 72 ? -17.375 -2.859 -6.551 1 95.06 72 GLU A N 1
ATOM 568 C CA . GLU A 1 72 ? -17.891 -4.18 -6.906 1 95.06 72 GLU A CA 1
ATOM 569 C C . GLU A 1 72 ? -16.812 -5.035 -7.562 1 95.06 72 GLU A C 1
ATOM 571 O O . GLU A 1 72 ? -16.641 -6.207 -7.215 1 95.06 72 GLU A O 1
ATOM 576 N N . PHE A 1 73 ? -16.141 -4.422 -8.461 1 94.94 73 PHE A N 1
ATOM 577 C CA . PHE A 1 73 ? -15.039 -5.121 -9.109 1 94.94 73 PHE A CA 1
ATOM 578 C C . PHE A 1 73 ? -13.969 -5.516 -8.094 1 94.94 73 PHE A C 1
ATOM 580 O O . PHE A 1 73 ? -13.43 -6.625 -8.148 1 94.94 73 PHE A O 1
ATOM 587 N N . GLN A 1 74 ? -13.672 -4.652 -7.176 1 96.44 74 GLN A N 1
ATOM 588 C CA . GLN A 1 74 ? -12.688 -4.922 -6.133 1 96.44 74 GLN A CA 1
ATOM 589 C C . GLN A 1 74 ? -13.039 -6.188 -5.359 1 96.44 74 GLN A C 1
ATOM 591 O O . GLN A 1 74 ? -12.18 -7.031 -5.102 1 96.44 74 GLN A O 1
ATOM 596 N N . ARG A 1 75 ? -14.297 -6.301 -4.965 1 96.81 75 ARG A N 1
ATOM 597 C CA . ARG A 1 75 ? -14.727 -7.477 -4.215 1 96.81 75 ARG A CA 1
ATOM 598 C C . ARG A 1 75 ? -14.578 -8.742 -5.047 1 96.81 75 ARG A C 1
ATOM 600 O O . ARG A 1 75 ? -14.164 -9.781 -4.531 1 96.81 75 ARG A O 1
ATOM 607 N N . GLU A 1 76 ? -14.891 -8.656 -6.289 1 95 76 GLU A N 1
ATOM 608 C CA . GLU A 1 76 ? -14.727 -9.805 -7.176 1 95 76 GLU A CA 1
ATOM 609 C C . GLU A 1 76 ? -13.25 -10.164 -7.34 1 95 76 GLU A C 1
ATOM 611 O O . GLU A 1 76 ? -12.891 -11.344 -7.359 1 95 76 GLU A O 1
ATOM 616 N N . PHE A 1 77 ? -12.43 -9.148 -7.492 1 96 77 PHE A N 1
ATOM 617 C CA . PHE A 1 77 ? -10.984 -9.344 -7.578 1 96 77 PHE A CA 1
ATOM 618 C C . PHE A 1 77 ? -10.461 -10.078 -6.352 1 96 77 PHE A C 1
ATOM 620 O O . PHE A 1 77 ? -9.711 -11.047 -6.473 1 96 77 PHE A O 1
ATOM 627 N N . GLU A 1 78 ? -10.852 -9.672 -5.199 1 96.69 78 GLU A N 1
ATOM 628 C CA . GLU A 1 78 ? -10.453 -10.305 -3.945 1 96.69 78 GLU A CA 1
ATOM 629 C C . GLU A 1 78 ? -10.914 -11.766 -3.896 1 96.69 78 GLU A C 1
ATOM 631 O O . GLU A 1 78 ? -10.164 -12.641 -3.449 1 96.69 78 GLU A O 1
ATOM 636 N N . ARG A 1 79 ? -12.156 -11.992 -4.332 1 96.38 79 ARG A N 1
ATOM 637 C CA . ARG A 1 79 ? -12.664 -13.359 -4.379 1 96.38 79 ARG A CA 1
ATOM 638 C C . ARG A 1 79 ? -11.812 -14.227 -5.305 1 96.38 79 ARG A C 1
ATOM 640 O O . ARG A 1 79 ? -11.586 -15.406 -5.023 1 96.38 79 ARG A O 1
ATOM 647 N N . GLN A 1 80 ? -11.406 -13.68 -6.422 1 95.12 80 GLN A N 1
ATOM 648 C CA . GLN A 1 80 ? -10.57 -14.406 -7.375 1 95.12 80 GLN A CA 1
ATOM 649 C C . GLN A 1 80 ? -9.203 -14.734 -6.777 1 95.12 80 GLN A C 1
ATOM 651 O O . GLN A 1 80 ? -8.672 -15.828 -6.984 1 95.12 80 GLN A O 1
ATOM 656 N N . VAL A 1 81 ? -8.578 -13.812 -6.078 1 96.31 81 VAL A N 1
ATOM 657 C CA . VAL A 1 81 ? -7.312 -14.055 -5.398 1 96.31 81 VAL A CA 1
ATOM 658 C C . VAL A 1 81 ? -7.477 -15.203 -4.406 1 96.31 81 VAL A C 1
ATOM 660 O O . VAL A 1 81 ? -6.68 -16.141 -4.402 1 96.31 81 VAL A O 1
ATOM 663 N N . ALA A 1 82 ? -8.562 -15.156 -3.605 1 96.19 82 ALA A N 1
ATOM 664 C CA . ALA A 1 82 ? -8.828 -16.219 -2.645 1 96.19 82 ALA A CA 1
ATOM 665 C C . ALA A 1 82 ? -9.023 -17.562 -3.35 1 96.19 82 ALA A C 1
ATOM 667 O O . ALA A 1 82 ? -8.477 -18.578 -2.92 1 96.19 82 ALA A O 1
ATOM 668 N N . ALA A 1 83 ? -9.742 -17.594 -4.445 1 96 83 ALA A N 1
ATOM 669 C CA . ALA A 1 83 ? -10.094 -18.812 -5.168 1 96 83 ALA A CA 1
ATOM 670 C C . ALA A 1 83 ? -8.875 -19.422 -5.855 1 96 83 ALA A C 1
ATOM 672 O O . ALA A 1 83 ? -8.867 -20.609 -6.188 1 96 83 ALA A O 1
ATOM 673 N N . SER A 1 84 ? -7.863 -18.688 -6.105 1 96 84 SER A N 1
ATOM 674 C CA . SER A 1 84 ? -6.676 -19.125 -6.82 1 96 84 SER A CA 1
ATOM 675 C C . SER A 1 84 ? -5.836 -20.078 -5.961 1 96 84 SER A C 1
ATOM 677 O O . SER A 1 84 ? -4.949 -20.766 -6.469 1 96 84 SER A O 1
ATOM 679 N N . GLY A 1 85 ? -6.047 -20.094 -4.582 1 97.38 85 GLY A N 1
ATOM 680 C CA . GLY A 1 85 ? -5.215 -20.828 -3.643 1 97.38 85 GLY A CA 1
ATOM 681 C C . GLY A 1 85 ? -4.062 -20.016 -3.1 1 97.38 85 GLY A C 1
ATOM 682 O O . GLY A 1 85 ? -3.236 -20.531 -2.338 1 97.38 85 GLY A O 1
ATOM 683 N N . TRP A 1 86 ? -3.953 -18.766 -3.414 1 97.81 86 TRP A N 1
ATOM 684 C CA . TRP A 1 86 ? -2.863 -17.875 -3.043 1 97.81 86 TRP A CA 1
ATOM 685 C C . TRP A 1 86 ? -2.646 -17.875 -1.534 1 97.81 86 TRP A C 1
ATOM 687 O O . TRP A 1 86 ? -1.508 -17.953 -1.065 1 97.81 86 TRP A O 1
ATOM 697 N N . TYR A 1 87 ? -3.699 -17.938 -0.788 1 97.81 87 TYR A N 1
ATOM 698 C CA . TYR A 1 87 ? -3.613 -17.797 0.662 1 97.81 87 TYR A CA 1
ATOM 699 C C . TYR A 1 87 ? -3.074 -19.062 1.303 1 97.81 87 TYR A C 1
ATOM 701 O O . TYR A 1 87 ? -2.701 -19.062 2.479 1 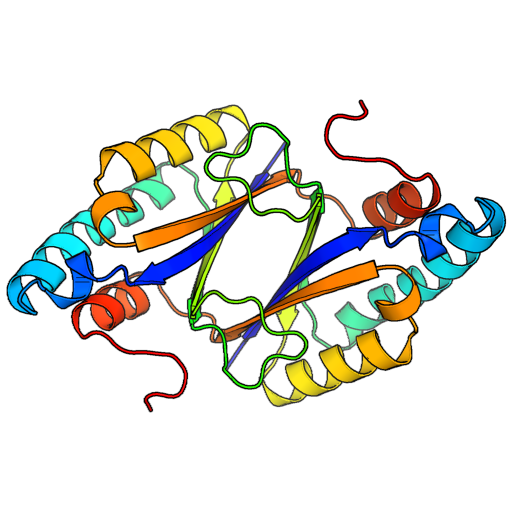97.81 87 TYR A O 1
ATOM 709 N N . ASP A 1 88 ? -3.006 -20.141 0.603 1 97.88 88 ASP A N 1
ATOM 710 C CA . ASP A 1 88 ? -2.375 -21.359 1.105 1 97.88 88 ASP A CA 1
ATOM 711 C C . ASP A 1 88 ? -0.867 -21.172 1.251 1 97.88 88 ASP A C 1
ATOM 713 O O . ASP A 1 88 ? -0.234 -21.828 2.086 1 97.88 88 ASP A O 1
ATOM 717 N N . TYR A 1 89 ? -0.327 -20.25 0.507 1 98.44 89 TYR A N 1
ATOM 718 C CA . TYR A 1 89 ? 1.124 -20.172 0.384 1 98.44 89 TYR A CA 1
ATOM 719 C C . TYR A 1 89 ? 1.645 -18.828 0.873 1 98.44 89 TYR A C 1
ATOM 721 O O . TYR A 1 89 ? 2.836 -18.688 1.159 1 98.44 89 TYR A O 1
ATOM 729 N N . PHE A 1 90 ? 0.75 -17.875 0.961 1 98.62 90 PHE A N 1
ATOM 730 C CA . PHE A 1 90 ? 1.192 -16.531 1.319 1 98.62 90 PHE A CA 1
ATOM 731 C C . PHE A 1 90 ? 0.302 -15.938 2.404 1 98.62 90 PHE A C 1
ATOM 733 O O . PHE A 1 90 ? -0.924 -16.047 2.336 1 98.62 90 PHE A O 1
ATOM 740 N N . GLU A 1 91 ? 0.926 -15.383 3.416 1 98.19 91 GLU A N 1
ATOM 741 C CA . GLU A 1 91 ? 0.227 -14.492 4.34 1 98.19 91 GLU A CA 1
ATOM 742 C C . GLU A 1 91 ? -0.024 -13.133 3.705 1 98.19 91 GLU A C 1
ATOM 744 O O . GLU A 1 91 ? 0.881 -12.539 3.113 1 98.19 91 GLU A O 1
ATOM 749 N N . GLN A 1 92 ? -1.221 -12.68 3.777 1 97.75 92 GLN A N 1
ATOM 750 C CA . GLN A 1 92 ? -1.602 -11.516 2.986 1 97.75 92 GLN A CA 1
ATOM 751 C C . GLN A 1 92 ? -2.484 -10.562 3.795 1 97.75 92 GLN A C 1
ATOM 753 O O . GLN A 1 92 ? -3.359 -11.008 4.543 1 97.75 92 GLN A O 1
ATOM 758 N N . VAL A 1 93 ? -2.236 -9.289 3.693 1 98.62 93 VAL A N 1
ATOM 759 C CA . VAL A 1 93 ? -3.217 -8.281 4.078 1 98.62 93 VAL A CA 1
ATOM 760 C C . VAL A 1 93 ? -3.482 -7.344 2.898 1 98.62 93 VAL A C 1
ATOM 762 O O . VAL A 1 93 ? -2.637 -7.195 2.012 1 98.62 93 VAL A O 1
ATOM 765 N N . ASN A 1 94 ? -4.645 -6.746 2.922 1 98.81 94 ASN A N 1
ATOM 766 C CA . ASN A 1 94 ? -5.055 -5.887 1.817 1 98.81 94 ASN A CA 1
ATOM 767 C C . ASN A 1 94 ? -5.496 -4.508 2.312 1 98.81 94 ASN A C 1
ATOM 769 O O . ASN A 1 94 ? -5.938 -4.367 3.453 1 98.81 94 ASN A O 1
ATOM 773 N N . VAL A 1 95 ? -5.312 -3.566 1.498 1 98.62 95 VAL A N 1
ATOM 774 C CA . VAL A 1 95 ? -5.863 -2.221 1.625 1 98.62 95 VAL A CA 1
ATOM 775 C C . VAL A 1 95 ? -6.648 -1.861 0.365 1 98.62 95 VAL A C 1
ATOM 777 O O . VAL A 1 95 ? -6.168 -2.068 -0.752 1 98.62 95 VAL A O 1
ATOM 780 N N . SER A 1 96 ? -7.844 -1.411 0.548 1 98.38 96 SER A N 1
ATOM 781 C CA . SER A 1 96 ? -8.625 -0.979 -0.604 1 98.38 96 SER A CA 1
ATOM 782 C C . SER A 1 96 ? -9.547 0.181 -0.243 1 98.38 96 SER A C 1
ATOM 784 O O . SER A 1 96 ? -10.086 0.233 0.865 1 98.38 96 SER A O 1
ATOM 786 N N . GLY A 1 97 ? -9.719 1.064 -1.151 1 97.31 97 GLY A N 1
ATOM 787 C CA . GLY A 1 97 ? -10.609 2.197 -0.967 1 97.31 97 GLY A CA 1
ATOM 788 C C . GLY A 1 97 ? -10.602 3.162 -2.137 1 97.31 97 GLY A C 1
ATOM 789 O O . GLY A 1 97 ? -9.836 2.982 -3.09 1 97.31 97 GLY A O 1
ATOM 790 N N . ASP A 1 98 ? -11.508 4.188 -2.055 1 96 98 ASP A N 1
ATOM 791 C CA . ASP A 1 98 ? -11.594 5.207 -3.096 1 96 98 ASP A CA 1
ATOM 792 C C . ASP A 1 98 ? -10.281 5.984 -3.211 1 96 98 ASP A C 1
ATOM 794 O O . ASP A 1 98 ? -9.648 6.297 -2.201 1 96 98 ASP A O 1
ATOM 798 N N . ALA A 1 99 ? -9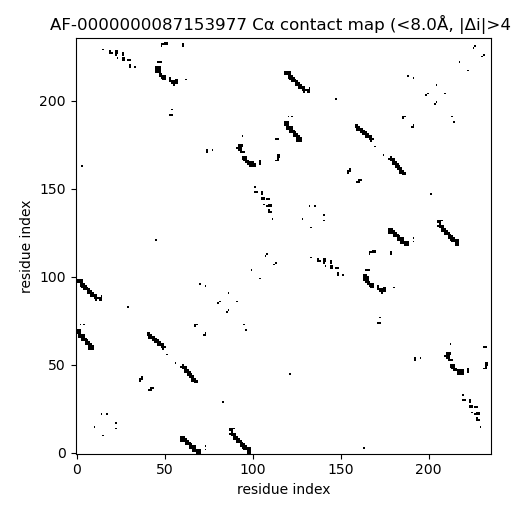.898 6.105 -4.426 1 94.12 99 ALA A N 1
ATOM 799 C CA . ALA A 1 99 ? -8.797 7.031 -4.66 1 94.12 99 ALA A CA 1
ATOM 800 C C . ALA A 1 99 ? -9.234 8.477 -4.426 1 94.12 99 ALA A C 1
ATOM 802 O O . ALA A 1 99 ? -10.016 9.023 -5.199 1 94.12 99 ALA A O 1
ATOM 803 N N . GLU A 1 100 ? -8.773 9.07 -3.375 1 91.69 100 GLU A N 1
ATOM 804 C CA . GLU A 1 100 ? -9.094 10.461 -3.064 1 91.69 100 GLU A CA 1
ATOM 805 C C . GLU A 1 100 ? -7.867 11.359 -3.225 1 91.69 100 GLU A C 1
ATOM 807 O O . GLU A 1 100 ? -6.754 10.867 -3.422 1 91.69 100 GLU A O 1
ATOM 812 N N . ASP A 1 101 ? -8.156 12.641 -3.207 1 89.19 101 ASP A N 1
ATOM 813 C CA . ASP A 1 101 ? -7.043 13.586 -3.195 1 89.19 101 ASP A CA 1
ATOM 814 C C . ASP A 1 101 ? -6.566 13.859 -1.771 1 89.19 101 ASP A C 1
ATOM 816 O O . ASP A 1 101 ? -7.266 13.539 -0.806 1 89.19 101 ASP A O 1
ATOM 820 N N . PHE A 1 102 ? -5.32 14.359 -1.73 1 88.25 102 PHE A N 1
ATOM 821 C CA . PHE A 1 102 ? -4.68 14.5 -0.429 1 88.25 102 PHE A CA 1
ATOM 822 C C . PHE A 1 102 ? -5.441 15.484 0.451 1 88.25 102 PHE A C 1
ATOM 824 O O . PHE A 1 102 ? -5.555 15.281 1.662 1 88.25 102 PHE A O 1
ATOM 831 N N . GLU A 1 103 ? -5.988 16.578 -0.13 1 90.62 103 GLU A N 1
ATOM 832 C CA . GLU A 1 103 ? -6.684 17.578 0.675 1 90.62 103 GLU A CA 1
ATOM 833 C C . GLU A 1 103 ? -7.922 16.984 1.342 1 90.62 103 GLU A C 1
ATOM 835 O O . GLU A 1 103 ? -8.188 17.234 2.518 1 90.62 103 GLU A O 1
ATOM 840 N N . ALA A 1 104 ? -8.602 16.234 0.551 1 90.56 104 ALA A N 1
ATOM 841 C CA . ALA A 1 104 ? -9.812 15.586 1.065 1 90.56 104 ALA A CA 1
ATOM 842 C C . ALA A 1 104 ? -9.492 14.688 2.254 1 90.56 104 ALA A C 1
ATOM 844 O O . ALA A 1 104 ? -10.172 14.742 3.281 1 90.56 104 ALA A O 1
ATOM 845 N N . VAL A 1 105 ? -8.484 13.914 2.178 1 94.5 105 VAL A N 1
ATOM 846 C CA . VAL A 1 105 ? -8.148 12.953 3.227 1 94.5 105 VAL A CA 1
ATOM 847 C C . VAL A 1 105 ? -7.598 13.695 4.445 1 94.5 105 VAL A C 1
ATOM 849 O O . VAL A 1 105 ? -7.992 13.414 5.578 1 94.5 105 VAL A O 1
ATOM 852 N N . LEU A 1 106 ? -6.738 14.711 4.246 1 94.31 106 LEU A N 1
ATOM 853 C CA . LEU A 1 106 ? -6.137 15.445 5.352 1 94.31 106 LEU A CA 1
ATOM 854 C C . LEU A 1 106 ? -7.199 16.203 6.141 1 94.31 106 LEU A C 1
ATOM 856 O O . LEU A 1 106 ? -7.195 16.188 7.375 1 94.31 106 LEU A O 1
ATOM 860 N N . LEU A 1 107 ? -8.016 16.797 5.406 1 94.31 107 LEU A N 1
ATOM 861 C CA . LEU A 1 107 ? -9.086 17.547 6.078 1 94.31 107 LEU A CA 1
ATOM 862 C C . LEU A 1 107 ? -10.062 16.594 6.754 1 94.31 107 LEU A C 1
ATOM 864 O O . LEU A 1 107 ? -10.617 16.906 7.812 1 94.31 107 LEU A O 1
ATOM 868 N N . GLY A 1 108 ? -10.32 15.484 6.137 1 95.56 108 GLY A N 1
ATOM 869 C CA . GLY A 1 108 ? -11.086 14.445 6.801 1 95.56 108 GLY A CA 1
ATOM 870 C C . GLY A 1 108 ? -10.461 13.977 8.102 1 95.56 108 GLY A C 1
ATOM 871 O O . GLY A 1 108 ? -11.164 13.742 9.086 1 95.56 108 GLY A O 1
ATOM 872 N N . ASN A 1 109 ? -9.172 13.805 8.055 1 97.44 109 ASN A N 1
ATOM 873 C CA . ASN A 1 109 ? -8.469 13.453 9.289 1 97.44 109 ASN A CA 1
ATOM 874 C C . ASN A 1 109 ? -8.695 14.492 10.383 1 97.44 109 ASN A C 1
ATOM 876 O O . ASN A 1 109 ? -8.906 14.148 11.547 1 97.44 109 ASN A O 1
ATOM 880 N N . ALA A 1 110 ? -8.625 15.758 9.953 1 97.44 110 ALA A N 1
ATOM 881 C CA . ALA A 1 110 ? -8.836 16.828 10.922 1 97.44 110 ALA A CA 1
ATOM 882 C C . ALA A 1 110 ? -10.211 16.703 11.578 1 97.44 110 ALA A C 1
ATOM 884 O O . ALA A 1 110 ? -10.383 17.047 12.75 1 97.44 110 ALA A O 1
ATOM 885 N N . ARG A 1 111 ? -11.164 16.141 10.883 1 96.88 111 ARG A N 1
ATOM 886 C CA . ARG A 1 111 ? -12.523 15.961 11.391 1 96.88 111 ARG A CA 1
ATOM 887 C C . ARG A 1 111 ? -12.695 14.578 12.016 1 96.88 111 ARG A C 1
ATOM 889 O O . ARG A 1 111 ? -13.797 14.203 12.414 1 96.88 111 ARG A O 1
ATOM 896 N N . MET A 1 112 ? -11.648 13.797 12.039 1 96.69 112 MET A N 1
ATOM 897 C CA . MET A 1 112 ? -11.586 12.477 12.656 1 96.69 112 MET A CA 1
ATOM 898 C C . MET A 1 112 ? -12.523 11.5 11.953 1 96.69 112 MET A C 1
ATOM 900 O O . MET A 1 112 ? -13.203 10.711 12.602 1 96.69 112 MET A O 1
ATOM 904 N N . VAL A 1 113 ? -12.609 11.695 10.688 1 95 113 VAL A N 1
ATOM 905 C CA . VAL A 1 113 ? -13.422 10.758 9.922 1 95 113 VAL A CA 1
ATOM 906 C C . VAL A 1 113 ? -12.734 9.398 9.883 1 95 113 VAL A C 1
ATOM 908 O O . VAL A 1 113 ? -11.516 9.312 9.703 1 95 113 VAL A O 1
ATOM 911 N N . LEU A 1 114 ? -13.5 8.289 10.062 1 95.31 114 LEU A N 1
ATOM 912 C CA . LEU A 1 114 ? -13.016 6.914 9.992 1 95.31 114 LEU A CA 1
ATOM 913 C C . LEU A 1 114 ? -13.711 6.145 8.875 1 95.31 114 LEU A C 1
ATOM 915 O O . LEU A 1 114 ? -14.805 6.527 8.438 1 95.31 114 LEU A O 1
ATOM 919 N N . PRO A 1 115 ? -12.961 5.18 8.352 1 92.19 115 PRO A N 1
ATOM 920 C CA . PRO A 1 115 ? -13.648 4.352 7.355 1 92.19 115 PRO A CA 1
ATOM 921 C C . PRO A 1 115 ? -15.008 3.855 7.848 1 92.19 115 PRO A C 1
ATOM 923 O O . PRO A 1 115 ? -15.125 3.406 8.992 1 92.19 115 PRO A O 1
ATOM 926 N N . GLY A 1 116 ? -15.906 3.9 6.914 1 85.69 116 GLY A N 1
ATOM 927 C CA . GLY A 1 116 ? -17.234 3.402 7.238 1 85.69 116 GLY A CA 1
ATOM 928 C C . GLY A 1 116 ? -18.094 4.418 7.973 1 85.69 116 GLY A C 1
ATOM 929 O O . GLY A 1 116 ? -19.25 4.148 8.281 1 85.69 116 GLY A O 1
ATOM 930 N N . SER A 1 117 ? -17.406 5.508 8.539 1 73.94 117 SER A N 1
ATOM 931 C CA . SER A 1 117 ? -18.172 6.504 9.297 1 73.94 117 SER A CA 1
ATOM 932 C C . SER A 1 117 ? -19.141 7.254 8.391 1 73.94 117 SER A C 1
ATOM 934 O O . SER A 1 117 ? -19.969 8.031 8.875 1 73.94 117 SER A O 1
ATOM 936 N N . SER A 1 118 ? -19.281 6.941 7.137 1 54.44 118 SER A N 1
ATOM 937 C CA . SER A 1 118 ? -20.375 7.605 6.441 1 54.44 118 SER A CA 1
ATOM 938 C C . SER A 1 118 ? -21.734 7.102 6.934 1 54.44 118 SER A C 1
ATOM 940 O O . SER A 1 118 ? -21.875 5.93 7.281 1 54.44 118 SER A O 1
ATOM 942 N N . MET B 1 1 ? 16.078 3.854 -10.305 1 83.06 1 MET B N 1
ATOM 943 C CA . MET B 1 1 ? 14.789 3.326 -10.719 1 83.06 1 MET B CA 1
ATOM 944 C C . MET B 1 1 ? 13.656 3.943 -9.898 1 83.06 1 MET B C 1
ATOM 946 O O . MET B 1 1 ? 13.844 4.258 -8.719 1 83.06 1 MET B O 1
ATOM 950 N N . GLN B 1 2 ? 12.508 4.094 -10.5 1 92.69 2 GLN B N 1
ATOM 951 C CA . GLN B 1 2 ? 11.391 4.707 -9.797 1 92.69 2 GLN B CA 1
ATOM 952 C C . GLN B 1 2 ? 10.922 3.828 -8.641 1 92.69 2 GLN B C 1
ATOM 954 O O . GLN B 1 2 ? 10.945 2.6 -8.742 1 92.69 2 GLN B O 1
ATOM 959 N N . GLN B 1 3 ? 10.547 4.488 -7.586 1 95.62 3 GLN B N 1
ATOM 960 C CA . GLN B 1 3 ? 10.109 3.768 -6.398 1 95.62 3 GLN B CA 1
ATOM 961 C C . GLN B 1 3 ? 8.617 3.977 -6.148 1 95.62 3 GLN B C 1
ATOM 963 O O . GLN B 1 3 ? 8.078 5.043 -6.445 1 95.62 3 GLN B O 1
ATOM 968 N N . ILE B 1 4 ? 7.98 2.93 -5.707 1 98.19 4 ILE B N 1
ATOM 969 C CA . ILE B 1 4 ? 6.656 3.064 -5.105 1 98.19 4 ILE B CA 1
ATOM 970 C C . ILE B 1 4 ? 6.793 3.283 -3.602 1 98.19 4 ILE B C 1
ATOM 972 O O . ILE B 1 4 ? 7.625 2.648 -2.949 1 98.19 4 ILE B O 1
ATOM 976 N N . PHE B 1 5 ? 6.129 4.27 -3.139 1 98.31 5 PHE B N 1
ATOM 977 C CA . PHE B 1 5 ? 6.074 4.555 -1.71 1 98.31 5 PHE B CA 1
ATOM 978 C C . PHE B 1 5 ? 4.637 4.512 -1.204 1 98.31 5 PHE B C 1
ATOM 980 O O . PHE B 1 5 ? 3.777 5.246 -1.696 1 98.31 5 PHE B O 1
ATOM 987 N N . ILE B 1 6 ? 4.34 3.586 -0.285 1 98.75 6 ILE B N 1
ATOM 988 C CA . ILE B 1 6 ? 3.025 3.4 0.317 1 98.75 6 ILE B CA 1
ATOM 989 C C . ILE B 1 6 ? 3.088 3.727 1.807 1 98.75 6 ILE B C 1
ATOM 991 O O . ILE B 1 6 ? 3.932 3.193 2.531 1 98.75 6 ILE B O 1
ATOM 995 N N . GLU B 1 7 ? 2.262 4.586 2.283 1 98.62 7 GLU B N 1
ATOM 996 C CA . GLU B 1 7 ? 2.096 4.875 3.705 1 98.62 7 GLU B CA 1
ATOM 997 C C . GLU B 1 7 ? 0.759 4.355 4.223 1 98.62 7 GLU B C 1
ATOM 999 O O . GLU B 1 7 ? -0.287 4.609 3.621 1 98.62 7 GLU B O 1
ATOM 1004 N N . LEU B 1 8 ? 0.783 3.65 5.281 1 98.88 8 LEU B N 1
ATOM 1005 C CA . LEU B 1 8 ? -0.405 3.205 6.004 1 98.88 8 LEU B CA 1
ATOM 1006 C C . LEU B 1 8 ? -0.415 3.754 7.426 1 98.88 8 LEU B C 1
ATOM 1008 O O . LEU B 1 8 ? 0.62 3.77 8.094 1 98.88 8 LEU B O 1
ATOM 1012 N N . TYR B 1 9 ? -1.637 4.234 7.879 1 98.62 9 TYR B N 1
ATOM 1013 C CA . TYR B 1 9 ? -1.553 4.852 9.195 1 98.62 9 TYR B CA 1
ATOM 1014 C C . TYR B 1 9 ? -2.914 4.863 9.883 1 98.62 9 TYR B C 1
ATOM 1016 O O . TYR B 1 9 ? -3.943 4.648 9.234 1 98.62 9 TYR B O 1
ATOM 1024 N N . ASN B 1 10 ? -2.877 4.996 11.148 1 98.75 10 ASN B N 1
ATOM 1025 C CA . ASN B 1 10 ? -4.016 5.199 12.039 1 98.75 10 ASN B CA 1
ATOM 1026 C C . ASN B 1 10 ? -3.824 6.43 12.914 1 98.75 10 ASN B C 1
ATOM 1028 O O . ASN B 1 10 ? -2.695 6.871 13.141 1 98.75 10 ASN B O 1
ATOM 1032 N N . TYR B 1 11 ? -4.957 6.934 13.406 1 98.44 11 TYR B N 1
ATOM 1033 C CA . TYR B 1 11 ? -4.883 7.961 14.445 1 98.44 11 TYR B CA 1
ATOM 1034 C C . TYR B 1 11 ? -4.207 7.422 15.695 1 98.44 11 TYR B C 1
ATOM 1036 O O . TYR B 1 11 ? -4.457 6.285 16.109 1 98.44 11 TYR B O 1
ATOM 1044 N N . ARG B 1 12 ? -3.35 8.242 16.297 1 98.12 12 ARG B N 1
ATOM 1045 C CA . ARG B 1 12 ? -2.949 8.023 17.688 1 98.12 12 ARG B CA 1
ATOM 1046 C C . ARG B 1 12 ? -3.893 8.742 18.656 1 98.12 12 ARG B C 1
ATOM 1048 O O . ARG B 1 12 ? -4.582 9.688 18.266 1 98.12 12 ARG B O 1
ATOM 1055 N N . PRO B 1 13 ? -3.906 8.297 19.922 1 98.19 13 PRO B N 1
ATOM 1056 C CA . PRO B 1 13 ? -4.711 9.023 20.906 1 98.19 13 PRO B CA 1
ATOM 1057 C C . PRO B 1 13 ? -4.371 10.508 20.969 1 98.19 13 PRO B C 1
ATOM 1059 O O . PRO B 1 13 ? -5.266 11.344 21.141 1 98.19 13 PRO B O 1
ATOM 1062 N N . ALA B 1 14 ? -3.148 10.867 20.781 1 98.31 14 ALA B N 1
ATOM 1063 C CA . ALA B 1 14 ? -2.705 12.258 20.828 1 98.31 14 ALA B CA 1
ATOM 1064 C C . ALA B 1 14 ? -3.426 13.102 19.797 1 98.31 14 ALA B C 1
ATOM 1066 O O . ALA B 1 14 ? -3.66 14.297 20 1 98.31 14 ALA B O 1
ATOM 1067 N N . TRP B 1 15 ? -3.719 12.516 18.609 1 98.38 15 TRP B N 1
ATOM 1068 C CA . TRP B 1 15 ? -4.469 13.211 17.562 1 98.38 15 TRP B CA 1
ATOM 1069 C C . TRP B 1 15 ? -5.879 13.539 18.047 1 98.38 15 TRP B C 1
ATOM 1071 O O . TRP B 1 15 ? -6.355 14.664 17.859 1 98.38 15 TRP B O 1
ATOM 1081 N N . ALA B 1 16 ? -6.504 12.594 18.672 1 97 16 ALA B N 1
ATOM 1082 C CA . ALA B 1 16 ? -7.883 12.734 19.141 1 97 16 ALA B CA 1
ATOM 1083 C C . ALA B 1 16 ? -7.969 13.734 20.297 1 97 16 ALA B C 1
ATOM 1085 O O . ALA B 1 16 ? -9.023 14.336 20.531 1 97 16 ALA B O 1
ATOM 1086 N N . GLU B 1 17 ? -6.914 13.883 21 1 98 17 GLU B N 1
ATOM 1087 C CA . GLU B 1 17 ? -6.883 14.781 22.156 1 98 17 GLU B CA 1
ATOM 1088 C C . GLU B 1 17 ? -6.812 16.234 21.719 1 98 17 GLU B C 1
ATOM 1090 O O . GLU B 1 17 ? -7.074 17.141 22.516 1 98 17 GLU B O 1
ATOM 1095 N N . ARG B 1 18 ? -6.371 16.516 20.5 1 97.75 18 ARG B N 1
ATOM 1096 C CA . ARG B 1 18 ? -6.309 17.875 19.953 1 97.75 18 ARG B CA 1
ATOM 1097 C C . ARG B 1 18 ? -7.699 18.359 19.562 1 97.75 18 ARG B C 1
ATOM 1099 O O . ARG B 1 18 ? -8.578 17.562 19.234 1 97.75 18 ARG B O 1
ATOM 1106 N N . SER B 1 19 ? -7.852 19.672 19.641 1 97.94 19 SER B N 1
ATOM 1107 C CA . SER B 1 19 ? -9.094 20.234 19.125 1 97.94 19 SER B CA 1
ATOM 1108 C C . SER B 1 19 ? -9.148 20.141 17.609 1 97.94 19 SER B C 1
ATOM 1110 O O . SER B 1 19 ? -8.117 20 16.938 1 97.94 19 SER B O 1
ATOM 1112 N N . GLU B 1 20 ? -10.344 20.172 17.031 1 97.38 20 GLU B N 1
ATOM 1113 C CA . GLU B 1 20 ? -10.484 20.156 15.57 1 97.38 20 GLU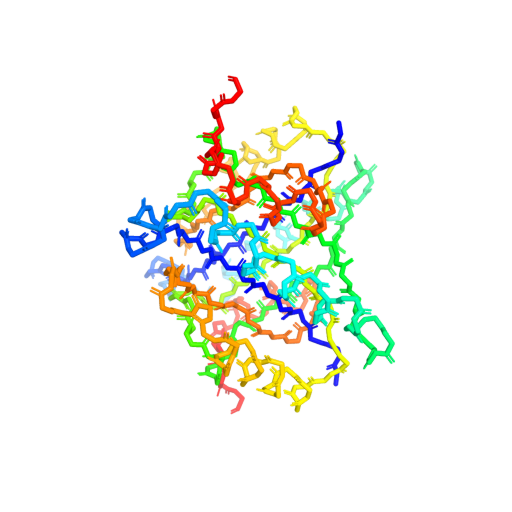 B CA 1
ATOM 1114 C C . GLU B 1 20 ? -9.711 21.297 14.93 1 97.38 20 GLU B C 1
ATOM 1116 O O . GLU B 1 20 ? -9.156 21.141 13.844 1 97.38 20 GLU B O 1
ATOM 1121 N N . GLY B 1 21 ? -9.781 22.422 15.57 1 98 21 GLY B N 1
ATOM 1122 C CA . GLY B 1 21 ? -9.008 23.547 15.062 1 98 21 GLY B CA 1
ATOM 1123 C C . GLY B 1 21 ? -7.523 23.266 14.984 1 98 21 GLY B C 1
ATOM 1124 O O . GLY B 1 21 ? -6.875 23.609 13.992 1 98 21 GLY B O 1
ATOM 1125 N N . GLU B 1 22 ? -6.977 22.734 16.078 1 98.25 22 GLU B N 1
ATOM 1126 C CA . GLU B 1 22 ? -5.566 22.359 16.078 1 98.25 22 GLU B CA 1
ATOM 1127 C C . GLU B 1 22 ? -5.262 21.312 15.023 1 98.25 22 GLU B C 1
ATOM 1129 O O . GLU B 1 22 ? -4.242 21.391 14.328 1 98.25 22 GLU B O 1
ATOM 1134 N N . ARG B 1 23 ? -6.086 20.344 14.859 1 98.38 23 ARG B N 1
ATOM 1135 C CA . ARG B 1 23 ? -5.918 19.312 13.836 1 98.38 23 ARG B CA 1
ATOM 1136 C C . ARG B 1 23 ? -5.965 19.922 12.438 1 98.38 23 ARG B C 1
ATOM 1138 O O . ARG B 1 23 ? -5.172 19.562 11.57 1 98.38 23 ARG B O 1
ATOM 1145 N N . THR B 1 24 ? -6.879 20.844 12.234 1 97.81 24 THR B N 1
ATOM 1146 C CA . THR B 1 24 ? -7.016 21.5 10.945 1 97.81 24 THR B CA 1
ATOM 1147 C C . THR B 1 24 ? -5.758 22.297 10.609 1 97.81 24 THR B C 1
ATOM 1149 O O . THR B 1 24 ? -5.289 22.281 9.469 1 97.81 24 THR B O 1
ATOM 1152 N N . GLU B 1 25 ? -5.234 22.969 11.594 1 97.56 25 GLU B N 1
ATOM 1153 C CA . GLU B 1 25 ? -4.012 23.734 11.375 1 97.56 25 GLU B CA 1
ATOM 1154 C C . GLU B 1 25 ? -2.85 22.828 10.992 1 97.56 25 GLU B C 1
ATOM 1156 O O . GLU B 1 25 ? -2.08 23.141 10.078 1 97.56 25 GLU B O 1
ATOM 1161 N N . PHE B 1 26 ? -2.676 21.812 11.773 1 97.75 26 PHE B N 1
ATOM 1162 C CA . PHE B 1 26 ? -1.627 20.859 11.438 1 97.75 26 PHE B CA 1
ATOM 1163 C C . PHE B 1 26 ? -1.835 20.297 10.031 1 97.75 26 PHE B C 1
ATOM 1165 O O . PHE B 1 26 ? -0.891 20.219 9.25 1 97.75 26 PHE B O 1
ATOM 1172 N N . ALA B 1 27 ? -3.074 19.875 9.672 1 96.5 27 ALA B N 1
ATOM 1173 C CA . ALA B 1 27 ? -3.4 19.312 8.367 1 96.5 27 ALA B CA 1
ATOM 1174 C C . ALA B 1 27 ? -3.033 20.281 7.246 1 96.5 27 ALA B C 1
ATOM 1176 O O . ALA B 1 27 ? -2.543 19.875 6.191 1 96.5 27 ALA B O 1
ATOM 1177 N N . ARG B 1 28 ? -3.301 21.531 7.449 1 95.06 28 ARG B N 1
ATOM 1178 C CA . ARG B 1 28 ? -2.98 22.547 6.445 1 95.06 28 ARG B CA 1
ATOM 1179 C C . ARG B 1 28 ? -1.474 22.641 6.227 1 95.06 28 ARG B C 1
ATOM 1181 O O . ARG B 1 28 ? -1.015 22.844 5.102 1 95.06 28 ARG B O 1
ATOM 1188 N N . THR B 1 29 ? -0.757 22.531 7.324 1 95.06 29 THR B N 1
ATOM 1189 C CA . THR B 1 29 ? 0.697 22.531 7.219 1 95.06 29 THR B CA 1
ATOM 1190 C C . THR B 1 29 ? 1.181 21.344 6.375 1 95.06 29 THR B C 1
ATOM 1192 O O . THR B 1 29 ? 2.047 21.516 5.516 1 95.06 29 THR B O 1
ATOM 1195 N N . ILE B 1 30 ? 0.639 20.203 6.617 1 95.94 30 ILE B N 1
ATOM 1196 C CA . ILE B 1 30 ? 0.995 19.016 5.863 1 95.94 30 ILE B CA 1
ATOM 1197 C C . ILE B 1 30 ? 0.602 19.188 4.398 1 95.94 30 ILE B C 1
ATOM 1199 O O . ILE B 1 30 ? 1.354 18.812 3.498 1 95.94 30 ILE B O 1
ATOM 1203 N N . ALA B 1 31 ? -0.57 19.75 4.18 1 92.06 31 ALA B N 1
ATOM 1204 C CA . ALA B 1 31 ? -1.054 19.984 2.818 1 92.06 31 ALA B CA 1
ATOM 1205 C C . ALA B 1 31 ? -0.088 20.859 2.031 1 92.06 31 ALA B C 1
ATOM 1207 O O . ALA B 1 31 ? 0.152 20.625 0.845 1 92.06 31 ALA B O 1
ATOM 1208 N N . GLU B 1 32 ? 0.43 21.859 2.643 1 91.69 32 GLU B N 1
ATOM 1209 C CA . GLU B 1 32 ? 1.394 22.734 1.988 1 91.69 32 GLU B CA 1
ATOM 1210 C C . GLU B 1 32 ? 2.656 21.984 1.595 1 91.69 32 GLU B C 1
ATOM 1212 O O . GLU B 1 32 ? 3.213 22.203 0.519 1 91.69 32 GLU B O 1
ATOM 1217 N N . ALA B 1 33 ? 3.1 21.125 2.473 1 91.25 33 ALA B N 1
ATOM 1218 C CA . ALA B 1 33 ? 4.277 20.312 2.184 1 91.25 33 ALA B CA 1
ATOM 1219 C C . ALA B 1 33 ? 4.027 19.375 1.005 1 91.25 33 ALA B C 1
ATOM 1221 O O . ALA B 1 33 ? 4.898 19.188 0.15 1 91.25 33 ALA B O 1
ATOM 1222 N N . VAL B 1 34 ? 2.873 18.812 0.884 1 90.69 34 VAL B N 1
ATOM 1223 C CA . VAL B 1 34 ? 2.502 17.891 -0.183 1 90.69 34 VAL B CA 1
ATOM 1224 C C . VAL B 1 34 ? 2.482 18.625 -1.521 1 90.69 34 VAL B C 1
ATOM 1226 O O . VAL B 1 34 ? 2.906 18.078 -2.543 1 90.69 34 VAL B O 1
ATOM 1229 N N . LYS B 1 35 ? 2.008 19.797 -1.579 1 89.44 35 LYS B N 1
ATOM 1230 C CA . LYS B 1 35 ? 2.023 20.594 -2.803 1 89.44 35 LYS B CA 1
ATOM 1231 C C . LYS B 1 35 ? 3.443 20.75 -3.344 1 89.44 35 LYS B C 1
ATOM 1233 O O . LYS B 1 35 ? 3.656 20.734 -4.559 1 89.44 35 LYS B O 1
ATOM 1238 N N . GLY B 1 36 ? 4.27 20.844 -2.4 1 89.81 36 GLY B N 1
ATOM 1239 C CA . GLY B 1 36 ? 5.668 20.953 -2.777 1 89.81 36 GLY B CA 1
ATOM 1240 C C . GLY B 1 36 ? 6.246 19.688 -3.354 1 89.81 36 GLY B C 1
ATOM 1241 O O . GLY B 1 36 ? 7.176 19.719 -4.16 1 89.81 36 GLY B O 1
ATOM 1242 N N . LEU B 1 37 ? 5.66 18.516 -3.002 1 87.44 37 LEU B N 1
ATOM 1243 C CA . LEU B 1 37 ? 6.141 17.219 -3.459 1 87.44 37 LEU B CA 1
ATOM 1244 C C . LEU B 1 37 ? 6.008 17.094 -4.973 1 87.44 37 LEU B C 1
ATOM 1246 O O . LEU B 1 37 ? 6.914 16.594 -5.641 1 87.44 37 LEU B O 1
ATOM 1250 N N . LYS B 1 38 ? 4.875 17.516 -5.488 1 80.75 38 LYS B N 1
ATOM 1251 C CA . LYS B 1 38 ? 4.645 17.438 -6.926 1 80.75 38 LYS B CA 1
ATOM 1252 C C . LYS B 1 38 ? 5.727 18.188 -7.699 1 80.75 38 LYS B C 1
ATOM 1254 O O . LYS B 1 38 ? 6.25 17.688 -8.695 1 80.75 38 LYS B O 1
ATOM 1259 N N . SER B 1 39 ? 5.992 19.406 -7.242 1 86.06 39 SER B N 1
ATOM 1260 C CA . SER B 1 39 ? 7.004 20.219 -7.902 1 86.06 39 SER B CA 1
ATOM 1261 C C . SER B 1 39 ? 8.383 19.562 -7.82 1 86.06 39 SER B C 1
ATOM 1263 O O . SER B 1 39 ? 9.258 19.844 -8.641 1 86.06 39 SER B O 1
ATOM 1265 N N . ALA B 1 40 ? 8.531 18.688 -6.863 1 86.94 40 ALA B N 1
ATOM 1266 C CA . ALA B 1 40 ? 9.812 18.016 -6.641 1 86.94 40 ALA B CA 1
ATOM 1267 C C . ALA B 1 40 ? 9.906 16.719 -7.438 1 86.94 40 ALA B C 1
ATOM 1269 O O . ALA B 1 40 ? 10.922 16.031 -7.395 1 86.94 40 ALA B O 1
ATOM 1270 N N . GLY B 1 41 ? 8.906 16.359 -8.117 1 86.5 41 GLY B N 1
ATOM 1271 C CA . GLY B 1 41 ? 8.953 15.195 -8.977 1 86.5 41 GLY B CA 1
ATOM 1272 C C . GLY B 1 41 ? 8.258 13.984 -8.383 1 86.5 41 GLY B C 1
ATOM 1273 O O . GLY B 1 41 ? 8.406 12.867 -8.883 1 86.5 41 GLY B O 1
ATOM 1274 N N . VAL B 1 42 ? 7.527 14.156 -7.328 1 93.94 42 VAL B N 1
ATOM 1275 C CA . VAL B 1 42 ? 6.73 13.086 -6.738 1 93.94 42 VAL B CA 1
ATOM 1276 C C . VAL B 1 42 ? 5.383 12.992 -7.449 1 93.94 42 VAL B C 1
ATOM 1278 O O . VAL B 1 42 ? 4.719 14.016 -7.676 1 93.94 42 VAL B O 1
ATOM 1281 N N . ASP B 1 43 ? 5.039 11.844 -7.832 1 93.75 43 ASP B N 1
ATOM 1282 C CA . ASP B 1 43 ? 3.713 11.57 -8.383 1 93.75 43 ASP B CA 1
ATOM 1283 C C . ASP B 1 43 ? 2.787 10.984 -7.324 1 93.75 43 ASP B C 1
ATOM 1285 O O . ASP B 1 43 ? 2.979 9.844 -6.891 1 93.75 43 ASP B O 1
ATOM 1289 N N . VAL B 1 44 ? 1.823 11.781 -6.934 1 93.38 44 VAL B N 1
ATOM 1290 C CA . VAL B 1 44 ? 0.818 11.305 -5.992 1 93.38 44 VAL B CA 1
ATOM 1291 C C . VAL B 1 44 ? -0.206 10.438 -6.723 1 93.38 44 VAL B C 1
ATOM 1293 O O . VAL B 1 44 ? -0.976 10.938 -7.547 1 93.38 44 VAL B O 1
ATOM 1296 N N . ILE B 1 45 ? -0.245 9.219 -6.367 1 94.31 45 ILE B N 1
ATOM 1297 C CA . ILE B 1 45 ? -1.144 8.281 -7.031 1 94.31 45 ILE B CA 1
ATOM 1298 C C . ILE B 1 45 ? -2.523 8.336 -6.379 1 94.31 45 ILE B C 1
ATOM 1300 O O . ILE B 1 45 ? -3.537 8.469 -7.066 1 94.31 45 ILE B O 1
ATOM 1304 N N . ALA B 1 46 ? -2.523 8.281 -5.047 1 94.94 46 ALA B N 1
ATOM 1305 C CA . ALA B 1 46 ? -3.812 8.297 -4.359 1 94.94 46 ALA B CA 1
ATOM 1306 C C . ALA B 1 46 ? -3.629 8.445 -2.852 1 94.94 46 ALA B C 1
ATOM 1308 O O . ALA B 1 46 ? -2.613 8.008 -2.301 1 94.94 46 ALA B O 1
ATOM 1309 N N . TYR B 1 47 ? -4.602 9.07 -2.266 1 95.69 47 TYR B N 1
ATOM 1310 C CA . TYR B 1 47 ? -4.91 8.969 -0.844 1 95.69 47 TYR B CA 1
ATOM 1311 C C . TYR B 1 47 ? -6.277 8.328 -0.628 1 95.69 47 TYR B C 1
ATOM 1313 O O . TYR B 1 47 ? -7.137 8.375 -1.515 1 95.69 47 TYR B O 1
ATOM 1321 N N . GLY B 1 48 ? -6.43 7.707 0.545 1 97 48 GLY B N 1
ATOM 1322 C CA . GLY B 1 48 ? -7.77 7.199 0.787 1 97 48 GLY B CA 1
ATOM 1323 C C . GLY B 1 48 ? -7.91 6.5 2.125 1 97 48 GLY B C 1
ATOM 1324 O O . GLY B 1 48 ? -6.965 6.461 2.916 1 97 48 GLY B O 1
ATOM 1325 N N . MET B 1 49 ? -9.156 6.09 2.342 1 97.38 49 MET B N 1
ATOM 1326 C CA . MET B 1 49 ? -9.484 5.297 3.52 1 97.38 49 MET B CA 1
ATOM 1327 C C . MET B 1 49 ? -9.617 3.82 3.158 1 97.38 49 MET B C 1
ATOM 1329 O O . MET B 1 49 ? -10.164 3.48 2.107 1 97.38 49 MET B O 1
ATOM 1333 N N . ASN B 1 50 ? -9.102 3.018 3.988 1 98.38 50 ASN B N 1
ATOM 1334 C CA . ASN B 1 50 ? -9.211 1.572 3.822 1 98.38 50 ASN B CA 1
ATOM 1335 C C . ASN B 1 50 ? -10.617 1.073 4.156 1 98.38 50 ASN B C 1
ATOM 1337 O O . ASN B 1 50 ? -11.023 1.096 5.32 1 98.38 50 ASN B O 1
ATOM 1341 N N . SER B 1 51 ? -11.297 0.526 3.201 1 97.75 51 SER B N 1
ATOM 1342 C CA . SER B 1 51 ? -12.68 0.099 3.359 1 97.75 51 SER B CA 1
ATOM 1343 C C . SER B 1 51 ? -12.812 -0.985 4.426 1 97.75 51 SER B C 1
ATOM 1345 O O . SER B 1 51 ? -12.008 -1.921 4.465 1 97.75 51 SER B O 1
ATOM 1347 N N . PRO B 1 52 ? -13.812 -0.879 5.293 1 97.25 52 PRO B N 1
ATOM 1348 C CA . PRO B 1 52 ? -14.039 -1.953 6.266 1 97.25 52 PRO B CA 1
ATOM 1349 C C . PRO B 1 52 ? -14.375 -3.287 5.602 1 97.25 52 PRO B C 1
ATOM 1351 O O . PRO B 1 52 ? -14.266 -4.34 6.234 1 97.25 52 PRO B O 1
ATOM 1354 N N . ALA B 1 53 ? -14.781 -3.301 4.348 1 97 53 ALA B N 1
ATOM 1355 C CA . ALA B 1 53 ? -15.195 -4.508 3.639 1 97 53 ALA B CA 1
ATOM 1356 C C . ALA B 1 53 ? -14.008 -5.203 2.99 1 97 53 ALA B C 1
ATOM 1358 O O . ALA B 1 53 ? -14.141 -6.289 2.426 1 97 53 ALA B O 1
ATOM 1359 N N . THR B 1 54 ? -12.852 -4.598 3.051 1 97.88 54 THR B N 1
ATOM 1360 C CA . THR B 1 54 ? -11.672 -5.148 2.398 1 97.88 54 THR B CA 1
ATOM 1361 C C . THR B 1 54 ? -11.367 -6.547 2.926 1 97.88 54 THR B C 1
ATOM 1363 O O . THR B 1 54 ? -11.32 -6.762 4.137 1 97.88 54 THR B O 1
ATOM 1366 N N . ASP B 1 55 ? -11.211 -7.551 1.971 1 97.5 55 ASP B N 1
ATOM 1367 C CA . ASP B 1 55 ? -10.781 -8.891 2.355 1 97.5 55 ASP B CA 1
ATOM 1368 C C . ASP B 1 55 ? -9.375 -8.867 2.949 1 97.5 55 ASP B C 1
ATOM 1370 O O . ASP B 1 55 ? -8.516 -8.109 2.488 1 97.5 55 ASP B O 1
ATOM 1374 N N . CYS B 1 56 ? -9.195 -9.742 4.062 1 98 56 CYS B N 1
ATOM 1375 C CA . CYS B 1 56 ? -7.898 -9.734 4.73 1 98 56 CYS B CA 1
ATOM 1376 C C . CYS B 1 56 ? -7.441 -8.312 5.016 1 98 56 CYS B C 1
ATOM 1378 O O . CYS B 1 56 ? -6.32 -7.934 4.676 1 98 56 CYS B O 1
ATOM 1380 N N . ARG B 1 57 ? -8.258 -7.559 5.547 1 98.38 57 ARG B N 1
ATOM 1381 C CA . ARG B 1 57 ? -8.062 -6.121 5.719 1 98.38 57 ARG B CA 1
ATOM 1382 C C . ARG B 1 57 ? -6.855 -5.84 6.609 1 98.38 57 ARG B C 1
ATOM 1384 O O . ARG B 1 57 ? -6.773 -6.348 7.73 1 98.38 57 ARG B O 1
ATOM 1391 N N . ALA B 1 58 ? -5.844 -5.047 6.133 1 98.56 58 ALA B N 1
ATOM 1392 C CA . ALA B 1 58 ? -4.75 -4.559 6.965 1 98.56 58 ALA B CA 1
ATOM 1393 C C . ALA B 1 58 ? -5.277 -3.727 8.133 1 98.56 58 ALA B C 1
ATOM 1395 O O . ALA B 1 58 ? -6.312 -3.068 8.016 1 98.56 58 ALA B O 1
ATOM 1396 N N . PRO B 1 59 ? -4.59 -3.773 9.227 1 98.25 59 PRO B N 1
ATOM 1397 C CA . PRO B 1 59 ? -5.094 -3.064 10.406 1 98.25 59 PRO B CA 1
ATOM 1398 C C . PRO B 1 59 ? -4.766 -1.572 10.383 1 98.25 59 PRO B C 1
ATOM 1400 O O . PRO B 1 59 ? -4.391 -1.001 11.406 1 98.25 59 PRO B O 1
ATOM 1403 N N . TYR B 1 60 ? -4.84 -0.897 9.273 1 98.56 60 TYR B N 1
ATOM 1404 C CA . TYR B 1 60 ? -4.625 0.536 9.102 1 98.56 60 TYR B CA 1
ATOM 1405 C C . TYR B 1 60 ? -5.789 1.177 8.359 1 98.56 60 TYR B C 1
ATOM 1407 O O . TYR B 1 60 ? -6.27 0.63 7.359 1 98.56 60 TYR B O 1
ATOM 1415 N N . ASP B 1 61 ? -6.18 2.301 8.766 1 98.44 61 ASP B N 1
ATOM 1416 C CA . ASP B 1 61 ? -7.418 2.906 8.281 1 98.44 61 ASP B CA 1
ATOM 1417 C C . ASP B 1 61 ? -7.164 3.77 7.051 1 98.44 61 ASP B C 1
ATOM 1419 O O . ASP B 1 61 ? -8.086 4.043 6.277 1 98.44 61 ASP B O 1
ATOM 1423 N N . PHE B 1 62 ? -5.945 4.215 6.867 1 98.5 62 PHE B N 1
ATOM 1424 C CA . PHE B 1 62 ? -5.668 5.18 5.812 1 98.5 62 PHE B CA 1
ATOM 1425 C C . PHE B 1 62 ? -4.457 4.754 4.988 1 98.5 62 PHE B C 1
ATOM 1427 O O . PHE B 1 62 ? -3.58 4.047 5.492 1 98.5 62 PHE B O 1
ATOM 1434 N N . PHE B 1 63 ? -4.461 5.164 3.783 1 98.56 63 PHE B N 1
ATOM 1435 C CA . PHE B 1 63 ? -3.326 4.852 2.922 1 98.56 63 PHE B CA 1
ATOM 1436 C C . PHE B 1 63 ? -2.973 6.043 2.039 1 98.56 63 PHE B C 1
ATOM 1438 O O . PHE B 1 63 ? -3.826 6.883 1.749 1 98.56 63 PHE B O 1
ATOM 1445 N N . CYS B 1 64 ? -1.732 6.145 1.645 1 97.5 64 CYS B N 1
ATOM 1446 C CA . CYS B 1 64 ? -1.177 7.02 0.618 1 97.5 64 CYS B CA 1
ATOM 1447 C C . CYS B 1 64 ? -0.25 6.25 -0.313 1 97.5 64 CYS B C 1
ATOM 1449 O O . CYS B 1 64 ? 0.519 5.395 0.135 1 97.5 64 CYS B O 1
ATOM 1451 N N . VAL B 1 65 ? -0.327 6.535 -1.548 1 97.56 65 VAL B N 1
ATOM 1452 C CA . VAL B 1 65 ? 0.533 5.883 -2.531 1 97.56 65 VAL B CA 1
ATOM 1453 C C . VAL B 1 65 ? 1.205 6.938 -3.408 1 97.56 65 VAL B C 1
ATOM 1455 O O . VAL B 1 65 ? 0.539 7.832 -3.936 1 97.56 65 VAL B O 1
ATOM 1458 N N . TYR B 1 66 ? 2.49 6.785 -3.572 1 96.94 66 TYR B N 1
ATOM 1459 C CA . TYR B 1 66 ? 3.289 7.711 -4.367 1 96.94 66 TYR B CA 1
ATOM 1460 C C . TYR B 1 66 ? 4.223 6.957 -5.309 1 96.94 66 TYR B C 1
ATOM 1462 O O . TYR B 1 66 ? 4.598 5.816 -5.035 1 96.94 66 TYR B O 1
ATOM 1470 N N . ARG B 1 67 ? 4.578 7.664 -6.395 1 97.06 67 ARG B N 1
ATOM 1471 C CA . ARG B 1 67 ? 5.793 7.348 -7.141 1 97.06 67 ARG B CA 1
ATOM 1472 C C . ARG B 1 67 ? 6.875 8.398 -6.895 1 97.06 67 ARG B C 1
ATOM 1474 O O . ARG B 1 67 ? 6.609 9.602 -6.965 1 97.06 67 ARG B O 1
ATOM 1481 N N . VAL B 1 68 ? 8.008 7.93 -6.539 1 96.56 68 VAL B N 1
ATOM 1482 C CA . VAL B 1 68 ? 9.102 8.867 -6.289 1 96.56 68 VAL B CA 1
ATOM 1483 C C . VAL B 1 68 ? 10.281 8.539 -7.203 1 96.56 68 VAL B C 1
ATOM 1485 O O . VAL B 1 68 ? 10.414 7.41 -7.676 1 96.56 68 VAL B O 1
ATOM 1488 N N . PRO B 1 69 ? 11.133 9.469 -7.48 1 94.56 69 PRO B N 1
ATOM 1489 C CA . PRO B 1 69 ? 12.109 9.367 -8.562 1 94.56 69 PRO B CA 1
ATOM 1490 C C . PRO B 1 69 ? 13.125 8.25 -8.336 1 94.56 69 PRO B C 1
ATOM 1492 O O . PRO B 1 69 ? 13.57 7.609 -9.297 1 94.56 69 PRO B O 1
ATOM 1495 N N . ASN B 1 70 ? 13.641 8.078 -7.156 1 94.38 70 ASN B N 1
ATOM 1496 C CA . ASN B 1 70 ? 14.664 7.082 -6.844 1 94.38 70 ASN B CA 1
ATOM 1497 C C . ASN B 1 70 ? 14.758 6.824 -5.344 1 94.38 70 ASN B C 1
ATOM 1499 O O . ASN B 1 70 ? 14.07 7.477 -4.555 1 94.38 70 ASN B O 1
ATOM 1503 N N . ALA B 1 71 ? 15.562 5.852 -5.027 1 94.5 71 ALA B N 1
ATOM 1504 C CA . ALA B 1 71 ? 15.68 5.414 -3.637 1 94.5 71 ALA B CA 1
ATOM 1505 C C . ALA B 1 71 ? 16.188 6.539 -2.746 1 94.5 71 ALA B C 1
ATOM 1507 O O . ALA B 1 71 ? 15.773 6.664 -1.591 1 94.5 71 ALA B O 1
ATOM 1508 N N . GLU B 1 72 ? 17.156 7.328 -3.248 1 94.94 72 GLU B N 1
ATOM 1509 C CA . GLU B 1 72 ? 17.688 8.438 -2.467 1 94.94 72 GLU B CA 1
ATOM 1510 C C . GLU B 1 72 ? 16.594 9.445 -2.117 1 94.94 72 GLU B C 1
ATOM 1512 O O . GLU B 1 72 ? 16.5 9.891 -0.973 1 94.94 72 GLU B O 1
ATOM 1517 N N . PHE B 1 73 ? 15.812 9.758 -3.105 1 94.88 73 PHE B N 1
ATOM 1518 C CA . PHE B 1 73 ? 14.688 10.656 -2.873 1 94.88 73 PHE B CA 1
ATOM 1519 C C . PHE B 1 73 ? 13.727 10.062 -1.849 1 94.88 73 PHE B C 1
ATOM 1521 O O . PHE B 1 73 ? 13.234 10.773 -0.969 1 94.88 73 PHE B O 1
ATOM 1528 N N . GLN B 1 74 ? 13.469 8.789 -1.943 1 96.31 74 GLN B N 1
ATOM 1529 C CA . GLN B 1 74 ? 12.586 8.102 -1.011 1 96.31 74 GLN B CA 1
ATOM 1530 C C . GLN B 1 74 ? 13.047 8.281 0.431 1 96.31 74 GLN B C 1
ATOM 1532 O O . GLN B 1 74 ? 12.242 8.562 1.319 1 96.31 74 GLN B O 1
ATOM 1537 N N . ARG B 1 75 ? 14.336 8.094 0.661 1 96.81 75 ARG B N 1
ATOM 1538 C CA . ARG B 1 75 ? 14.875 8.242 2.008 1 96.81 75 ARG B CA 1
ATOM 1539 C C . ARG B 1 75 ? 14.703 9.672 2.51 1 96.81 75 ARG B C 1
ATOM 1541 O O . ARG B 1 75 ? 14.367 9.891 3.678 1 96.81 75 ARG B O 1
ATOM 1548 N N . GLU B 1 76 ? 14.914 10.609 1.658 1 94.75 76 GLU B N 1
ATOM 1549 C CA . GLU B 1 76 ? 14.711 12.008 2.029 1 94.75 76 GLU B CA 1
ATOM 1550 C C . GLU B 1 76 ? 13.242 12.297 2.328 1 94.75 76 GLU B C 1
ATOM 1552 O O . GLU B 1 76 ? 12.922 13.023 3.27 1 94.75 76 GLU B O 1
ATOM 1557 N N . PHE B 1 77 ? 12.375 11.758 1.495 1 95.88 77 PHE B N 1
ATOM 1558 C CA . PHE B 1 77 ? 10.938 11.883 1.706 1 95.88 77 PHE B CA 1
ATOM 1559 C C . PHE B 1 77 ? 10.547 11.352 3.08 1 95.88 77 PHE B C 1
ATOM 1561 O O . PHE B 1 77 ? 9.82 12.016 3.822 1 95.88 77 PHE B O 1
ATOM 1568 N N . GLU B 1 78 ? 11.016 10.211 3.439 1 96.62 78 GLU B N 1
ATOM 1569 C CA . GLU B 1 78 ? 10.742 9.602 4.738 1 96.62 78 GLU B CA 1
ATOM 1570 C C . GLU B 1 78 ? 11.258 10.477 5.875 1 96.62 78 GLU B C 1
ATOM 1572 O O . GLU B 1 78 ? 10.578 10.633 6.895 1 96.62 78 GLU B O 1
ATOM 1577 N N . ARG B 1 79 ? 12.453 11.016 5.688 1 96.19 79 ARG B N 1
ATOM 1578 C CA . ARG B 1 79 ? 13 11.914 6.695 1 96.19 79 ARG B CA 1
ATOM 1579 C C . ARG B 1 79 ? 12.117 13.148 6.875 1 96.19 79 ARG B C 1
ATOM 1581 O O . ARG B 1 79 ? 11.961 13.648 7.992 1 96.19 79 ARG B O 1
ATOM 1588 N N . GLN B 1 80 ? 11.594 13.68 5.789 1 94.88 80 GLN B N 1
ATOM 1589 C CA . GLN B 1 80 ? 10.719 14.844 5.84 1 94.88 80 GLN B CA 1
ATOM 1590 C C . GLN B 1 80 ? 9.414 14.516 6.57 1 94.88 80 GLN B C 1
ATOM 1592 O O . GLN B 1 80 ? 8.914 15.336 7.344 1 94.88 80 GLN B O 1
ATOM 1597 N N . VAL B 1 81 ? 8.82 13.375 6.324 1 96.25 81 VAL B N 1
ATOM 1598 C CA . VAL B 1 81 ? 7.625 12.945 7.035 1 96.25 81 VAL B CA 1
ATOM 1599 C C . VAL B 1 81 ? 7.906 12.883 8.531 1 96.25 81 VAL B C 1
ATOM 1601 O O . VAL B 1 81 ? 7.148 13.422 9.336 1 96.25 81 VAL B O 1
ATOM 1604 N N . ALA B 1 82 ? 9.047 12.273 8.898 1 96.19 82 ALA B N 1
ATOM 1605 C CA . ALA B 1 82 ? 9.43 12.188 10.305 1 96.19 82 ALA B CA 1
ATOM 1606 C C . ALA B 1 82 ? 9.617 13.578 10.914 1 96.19 82 ALA B C 1
ATOM 1608 O O . ALA B 1 82 ? 9.148 13.852 12.023 1 96.19 82 ALA B O 1
ATOM 1609 N N . ALA B 1 83 ? 10.234 14.484 10.211 1 95.81 83 ALA B N 1
ATOM 1610 C CA . ALA B 1 83 ? 10.57 15.82 10.695 1 95.81 83 ALA B CA 1
ATOM 1611 C C . ALA B 1 83 ? 9.328 16.688 10.836 1 95.81 83 ALA B C 1
ATOM 1613 O O . ALA B 1 83 ? 9.336 17.688 11.555 1 95.81 83 ALA B O 1
ATOM 1614 N N . SER B 1 84 ? 8.266 16.375 10.172 1 95.75 84 SER B N 1
ATOM 1615 C CA . SER B 1 84 ? 7.051 17.188 10.164 1 95.75 84 SER B CA 1
ATOM 1616 C C . SER B 1 84 ? 6.309 17.062 11.5 1 95.75 84 SER B C 1
ATOM 1618 O O . SER B 1 84 ? 5.414 17.859 11.781 1 95.75 84 SER B O 1
ATOM 1620 N N . GLY B 1 85 ? 6.621 16.016 12.359 1 97.25 85 GLY B N 1
ATOM 1621 C CA . GLY B 1 85 ? 5.887 15.703 13.578 1 97.25 85 GLY B CA 1
ATOM 1622 C C . GLY B 1 85 ? 4.742 14.734 13.352 1 97.25 85 GLY B C 1
ATOM 1623 O O . GLY B 1 85 ? 3.984 14.438 14.281 1 97.25 85 GLY B O 1
ATOM 1624 N N . TRP B 1 86 ? 4.574 14.211 12.203 1 97.62 86 TRP B N 1
ATOM 1625 C CA . TRP B 1 86 ? 3.482 13.32 11.812 1 97.62 86 TRP B CA 1
ATOM 1626 C C . TRP B 1 86 ? 3.375 12.141 12.766 1 97.62 86 TRP B C 1
ATOM 1628 O O . TRP B 1 86 ? 2.277 11.781 13.195 1 97.62 86 TRP B O 1
ATOM 1638 N N . TYR B 1 87 ? 4.484 11.625 13.195 1 97.75 87 TYR B N 1
ATOM 1639 C CA . TYR B 1 87 ? 4.504 10.406 13.984 1 97.75 87 TYR B CA 1
ATOM 1640 C C . TYR B 1 87 ? 4.059 10.68 15.422 1 97.75 87 TYR B C 1
ATOM 1642 O O . TYR B 1 87 ? 3.773 9.742 16.172 1 97.75 87 TYR B O 1
ATOM 1650 N N . ASP B 1 88 ? 3.979 11.883 15.828 1 97.88 88 ASP B N 1
ATOM 1651 C CA . ASP B 1 88 ? 3.428 12.227 17.141 1 97.88 88 ASP B CA 1
ATOM 1652 C C . ASP B 1 88 ? 1.929 11.945 17.203 1 97.88 88 ASP B C 1
ATOM 1654 O O . ASP B 1 88 ? 1.381 11.68 18.266 1 97.88 88 ASP B O 1
ATOM 1658 N N . TYR B 1 89 ? 1.295 11.922 16.047 1 98.38 89 TYR B N 1
ATOM 1659 C CA . TYR B 1 89 ? -0.163 11.922 16.016 1 98.38 89 TYR B CA 1
ATOM 1660 C C . TYR B 1 89 ? -0.689 10.68 15.297 1 98.38 89 TYR B C 1
ATOM 1662 O O . TYR B 1 89 ? -1.86 10.32 15.445 1 98.38 89 TYR B O 1
ATOM 1670 N N . PHE B 1 90 ? 0.186 10.047 14.547 1 98.56 90 PHE B N 1
ATOM 1671 C CA . PHE B 1 90 ? -0.273 8.914 13.75 1 98.56 90 PHE B CA 1
ATOM 1672 C C . PHE B 1 90 ? 0.675 7.73 13.898 1 98.56 90 PHE B C 1
ATOM 1674 O O . PHE B 1 90 ? 1.896 7.898 13.852 1 98.56 90 PHE B O 1
ATOM 1681 N N . GLU B 1 91 ? 0.111 6.566 14.117 1 98.19 91 GLU B N 1
ATOM 1682 C CA . GLU B 1 91 ? 0.844 5.32 13.945 1 98.19 91 GLU B CA 1
ATOM 1683 C C . GLU B 1 91 ? 0.985 4.969 12.461 1 98.19 91 GLU B C 1
ATOM 1685 O O . GLU B 1 91 ? 0.01 5.02 11.711 1 98.19 91 GLU B O 1
ATOM 1690 N N . GLN B 1 92 ? 2.164 4.672 12.055 1 97.69 92 GLN B N 1
ATOM 1691 C CA . GLN B 1 92 ? 2.422 4.574 10.625 1 97.69 92 GLN B CA 1
ATOM 1692 C C . GLN B 1 92 ? 3.348 3.402 10.312 1 97.69 92 GLN B C 1
ATOM 1694 O O . GLN B 1 92 ? 4.301 3.145 11.047 1 97.69 92 GLN B O 1
ATOM 1699 N N . VAL B 1 93 ? 3.051 2.678 9.273 1 98.62 93 VAL B N 1
ATOM 1700 C CA . VAL B 1 93 ? 4.023 1.795 8.641 1 98.62 93 VAL B CA 1
ATOM 1701 C C . VAL B 1 93 ? 4.164 2.154 7.164 1 98.62 93 VAL B C 1
ATOM 1703 O O . VAL B 1 93 ? 3.246 2.725 6.566 1 98.62 93 VAL B O 1
ATOM 1706 N N . ASN B 1 94 ? 5.309 1.812 6.621 1 98.81 94 ASN B N 1
ATOM 1707 C CA . ASN B 1 94 ? 5.605 2.172 5.238 1 98.81 94 ASN B CA 1
ATOM 1708 C C . ASN B 1 94 ? 6.027 0.954 4.422 1 98.81 94 ASN B C 1
ATOM 1710 O O . ASN B 1 94 ? 6.547 -0.018 4.973 1 98.81 94 ASN B O 1
ATOM 1714 N N . VAL B 1 95 ? 5.758 1.005 3.195 1 98.69 95 VAL B N 1
ATOM 1715 C CA . VAL B 1 95 ? 6.262 0.1 2.168 1 98.69 95 VAL B CA 1
ATOM 1716 C C . VAL B 1 95 ? 6.941 0.903 1.061 1 98.69 95 VAL B C 1
ATOM 1718 O O . VAL B 1 95 ? 6.395 1.901 0.585 1 98.69 95 VAL B O 1
ATOM 1721 N N . SER B 1 96 ? 8.133 0.529 0.719 1 98.44 96 SER B N 1
ATOM 1722 C CA . SER B 1 96 ? 8.82 1.195 -0.385 1 98.44 96 SER B CA 1
ATOM 1723 C C . SER B 1 96 ? 9.719 0.225 -1.144 1 98.44 96 SER B C 1
ATOM 1725 O O . SER B 1 96 ? 10.328 -0.662 -0.544 1 98.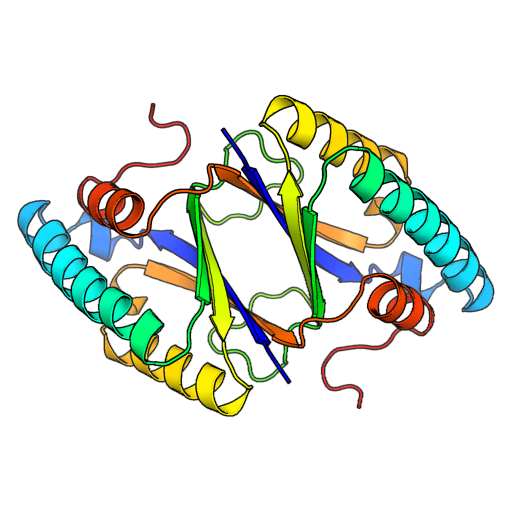44 96 SER B O 1
ATOM 1727 N N . GLY B 1 97 ? 9.773 0.389 -2.4 1 97.5 97 GLY B N 1
ATOM 1728 C CA . GLY B 1 97 ? 10.633 -0.426 -3.246 1 97.5 97 GLY B CA 1
ATOM 1729 C C . GLY B 1 97 ? 10.5 -0.102 -4.723 1 97.5 97 GLY B C 1
ATOM 1730 O O . GLY B 1 97 ? 9.672 0.723 -5.109 1 97.5 97 GLY B O 1
ATOM 1731 N N . ASP B 1 98 ? 11.375 -0.752 -5.547 1 96.25 98 ASP B N 1
ATOM 1732 C CA . ASP B 1 98 ? 11.336 -0.562 -6.992 1 96.25 98 ASP B CA 1
ATOM 1733 C C . ASP B 1 98 ? 10 -1.017 -7.57 1 96.25 98 ASP B C 1
ATOM 1735 O O . ASP B 1 98 ? 9.445 -2.029 -7.141 1 96.25 98 ASP B O 1
ATOM 1739 N N . ALA B 1 99 ? 9.508 -0.186 -8.398 1 94.5 99 ALA B N 1
ATOM 1740 C CA . ALA B 1 99 ? 8.367 -0.646 -9.188 1 94.5 99 ALA B CA 1
ATOM 1741 C C . ALA B 1 99 ? 8.789 -1.709 -10.195 1 94.5 99 ALA B C 1
ATOM 1743 O O . ALA B 1 99 ? 9.516 -1.414 -11.148 1 94.5 99 ALA B O 1
ATOM 1744 N N . GLU B 1 100 ? 8.398 -2.906 -9.984 1 92.56 100 GLU B N 1
ATOM 1745 C CA . GLU B 1 100 ? 8.711 -4 -10.898 1 92.56 100 GLU B CA 1
ATOM 1746 C C . GLU B 1 100 ? 7.465 -4.488 -11.625 1 92.56 100 GLU B C 1
ATOM 1748 O O . GLU B 1 100 ? 6.348 -4.09 -11.289 1 92.56 100 GLU B O 1
ATOM 1753 N N . ASP B 1 101 ? 7.719 -5.266 -12.656 1 90.31 101 ASP B N 1
ATOM 1754 C CA . ASP B 1 101 ? 6.602 -5.926 -13.32 1 90.31 101 ASP B CA 1
ATOM 1755 C C . ASP B 1 101 ? 6.207 -7.207 -12.586 1 90.31 101 ASP B C 1
ATOM 1757 O O . ASP B 1 101 ? 6.984 -7.742 -11.797 1 90.31 101 ASP B O 1
ATOM 1761 N N . PHE B 1 102 ? 4.93 -7.59 -12.844 1 89.94 102 PHE B N 1
ATOM 1762 C CA . PHE B 1 102 ? 4.383 -8.703 -12.078 1 89.94 102 PHE B CA 1
ATOM 1763 C C . PHE B 1 102 ? 5.148 -9.984 -12.367 1 89.94 102 PHE B C 1
ATOM 1765 O O . PHE B 1 102 ? 5.352 -10.805 -11.469 1 89.94 102 PHE B O 1
ATOM 1772 N N . GLU B 1 103 ? 5.621 -10.195 -13.594 1 91.88 103 GLU B N 1
ATOM 1773 C CA . GLU B 1 103 ? 6.32 -11.43 -13.93 1 91.88 103 GLU B CA 1
ATOM 1774 C C . GLU B 1 103 ? 7.625 -11.555 -13.148 1 91.88 103 GLU B C 1
ATOM 1776 O O . GLU B 1 103 ? 7.957 -12.633 -12.648 1 91.88 103 GLU B O 1
ATOM 1781 N N . ALA B 1 104 ? 8.289 -10.461 -13.133 1 91.38 104 ALA B N 1
ATOM 1782 C CA . ALA B 1 104 ? 9.555 -10.438 -12.398 1 91.38 104 ALA B CA 1
ATOM 1783 C C . ALA B 1 104 ? 9.352 -10.812 -10.938 1 91.38 104 ALA B C 1
ATOM 1785 O O . ALA B 1 104 ? 10.102 -11.625 -10.383 1 91.38 104 ALA B O 1
ATOM 1786 N N . VAL B 1 105 ? 8.359 -10.289 -10.305 1 95.12 105 VAL B N 1
ATOM 1787 C CA . VAL B 1 105 ? 8.125 -10.531 -8.883 1 95.12 105 VAL B CA 1
ATOM 1788 C C . VAL B 1 105 ? 7.641 -11.961 -8.672 1 95.12 105 VAL B C 1
ATOM 1790 O O . VAL B 1 105 ? 8.133 -12.664 -7.789 1 95.12 105 VAL B O 1
ATOM 1793 N N . LEU B 1 106 ? 6.73 -12.453 -9.508 1 95 106 LEU B N 1
ATOM 1794 C CA . LEU B 1 106 ? 6.176 -13.797 -9.359 1 95 106 LEU B CA 1
ATOM 1795 C C . LEU B 1 106 ? 7.254 -14.852 -9.555 1 95 106 LEU B C 1
ATOM 1797 O O . LEU B 1 106 ? 7.34 -15.812 -8.773 1 95 106 LEU B O 1
ATOM 1801 N N . LEU B 1 107 ? 7.992 -14.625 -10.547 1 94.94 107 LEU B N 1
ATOM 1802 C CA . LEU B 1 107 ? 9.07 -15.586 -10.789 1 94.94 107 LEU B CA 1
ATOM 1803 C C . LEU B 1 107 ? 10.141 -15.484 -9.711 1 94.94 107 LEU B C 1
ATOM 1805 O O . LEU B 1 107 ? 10.75 -16.484 -9.344 1 94.94 107 LEU B O 1
ATOM 1809 N N . GLY B 1 108 ? 10.398 -14.312 -9.242 1 96 108 GLY B N 1
ATOM 1810 C CA . GLY B 1 108 ? 11.258 -14.156 -8.078 1 96 108 GLY B CA 1
ATOM 1811 C C . GLY B 1 108 ? 10.75 -14.906 -6.863 1 96 108 GLY B C 1
ATOM 1812 O O . GLY B 1 108 ? 11.539 -15.508 -6.129 1 96 108 GLY B O 1
ATOM 1813 N N . ASN B 1 109 ? 9.453 -14.812 -6.652 1 97.62 109 ASN B N 1
ATOM 1814 C CA . ASN B 1 109 ? 8.859 -15.586 -5.562 1 97.62 109 ASN B 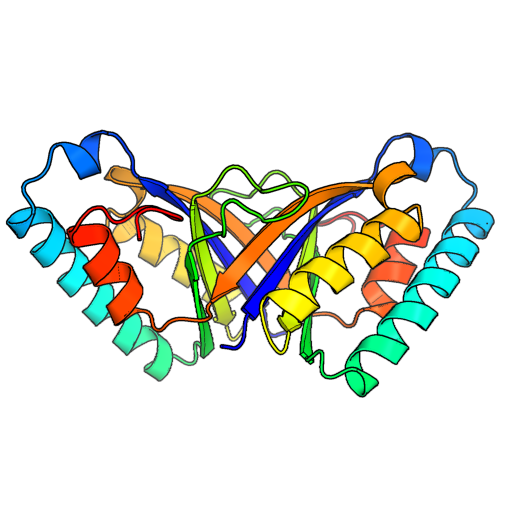CA 1
ATOM 1815 C C . ASN B 1 109 ? 9.133 -17.078 -5.723 1 97.62 109 ASN B C 1
ATOM 1817 O O . ASN B 1 109 ? 9.453 -17.766 -4.746 1 97.62 109 ASN B O 1
ATOM 1821 N N . ALA B 1 110 ? 8.984 -17.531 -6.973 1 97.69 110 ALA B N 1
ATOM 1822 C CA . ALA B 1 110 ? 9.234 -18.938 -7.227 1 97.69 110 ALA B CA 1
ATOM 1823 C C . ALA B 1 110 ? 10.656 -19.328 -6.844 1 97.69 110 ALA B C 1
ATOM 1825 O O . ALA B 1 110 ? 10.898 -20.453 -6.395 1 97.69 110 ALA B O 1
ATOM 1826 N N . ARG B 1 111 ? 11.547 -18.391 -6.91 1 97.06 111 ARG B N 1
ATOM 1827 C CA . ARG B 1 111 ? 12.945 -18.625 -6.566 1 97.06 111 ARG B CA 1
ATOM 1828 C C . ARG B 1 111 ? 13.227 -18.25 -5.117 1 97.06 111 ARG B C 1
ATOM 1830 O O . ARG B 1 111 ? 14.375 -18.297 -4.668 1 97.06 111 ARG B O 1
ATOM 1837 N N . MET B 1 112 ? 12.242 -17.828 -4.391 1 96.81 112 MET B N 1
ATOM 1838 C CA . MET B 1 112 ? 12.281 -17.5 -2.971 1 96.81 112 MET B CA 1
ATOM 1839 C C . MET B 1 112 ? 13.195 -16.297 -2.723 1 96.81 112 MET B C 1
ATOM 1841 O O . MET B 1 112 ? 13.961 -16.297 -1.758 1 96.81 112 MET B O 1
ATOM 1845 N N . VAL B 1 113 ? 13.164 -15.422 -3.67 1 95.12 113 VAL B N 1
ATOM 1846 C CA . VAL B 1 113 ? 13.938 -14.203 -3.48 1 95.12 113 VAL B CA 1
ATOM 1847 C C . VAL B 1 113 ? 13.297 -13.352 -2.387 1 95.12 113 VAL B C 1
ATOM 1849 O O . VAL B 1 113 ? 12.07 -13.211 -2.336 1 95.12 113 VAL B O 1
ATOM 1852 N N . LEU B 1 114 ? 14.109 -12.766 -1.475 1 95.44 114 LEU B N 1
ATOM 1853 C CA . LEU B 1 114 ? 13.664 -11.875 -0.406 1 95.44 114 LEU B CA 1
ATOM 1854 C C . LEU B 1 114 ? 14.289 -10.492 -0.558 1 95.44 114 LEU B C 1
ATOM 1856 O O . LEU B 1 114 ? 15.32 -10.344 -1.213 1 95.44 114 LEU B O 1
ATOM 1860 N N . PRO B 1 115 ? 13.523 -9.516 -0.057 1 92.69 115 PRO B N 1
ATOM 1861 C CA . PRO B 1 115 ? 14.156 -8.195 -0.085 1 92.69 115 PRO B CA 1
ATOM 1862 C C . PRO B 1 115 ? 15.57 -8.203 0.501 1 92.69 115 PRO B C 1
ATOM 1864 O O . PRO B 1 115 ? 15.797 -8.805 1.552 1 92.69 115 PRO B O 1
ATOM 1867 N N . GLY B 1 116 ? 16.391 -7.465 -0.187 1 86.19 116 GLY B N 1
ATOM 1868 C CA . GLY B 1 116 ? 17.766 -7.348 0.294 1 86.19 116 GLY B CA 1
ATOM 1869 C C . GLY B 1 116 ? 18.641 -8.516 -0.108 1 86.19 116 GLY B C 1
ATOM 1870 O O . GLY B 1 116 ? 19.828 -8.539 0.198 1 86.19 116 GLY B O 1
ATOM 1871 N N . SER B 1 117 ? 17.969 -9.672 -0.569 1 74.44 117 SER B N 1
ATOM 1872 C CA . SER B 1 117 ? 18.766 -10.844 -0.941 1 74.44 117 SER B CA 1
ATOM 1873 C C . SER B 1 117 ? 19.656 -10.555 -2.139 1 74.44 117 SER B C 1
ATOM 1875 O O . SER B 1 117 ? 20.516 -11.367 -2.49 1 74.44 117 SER B O 1
ATOM 1877 N N . SER B 1 118 ? 19.703 -9.375 -2.701 1 55.22 118 SER B N 1
ATOM 1878 C CA . SER B 1 118 ? 20.734 -9.18 -3.717 1 55.22 118 SER B CA 1
ATOM 1879 C C . SER B 1 118 ? 22.125 -9.094 -3.088 1 55.22 118 SER B C 1
ATOM 1881 O O . SER B 1 118 ? 22.281 -8.562 -1.986 1 55.22 118 SER B O 1
#

Nearest PDB structures (foldseek):
  7r31-assembly1_C  TM=4.873E-01  e=2.207E-02  Synechocystis sp. PCC 6803
  1j2v-assembly1_A  TM=4.292E-01  e=1.128E-01  Pyrococcus horikoshii OT3
  2ldy-assembly1_A  TM=3.556E-01  e=4.523E-02  Homo sapiens
  2w7a-assembly2_B  TM=4.352E-01  e=1.285E-01  Homo sapiens
  5d4n-assembly1_C  TM=3.703E-01  e=2.029E-01  Thiomonas intermedia K12

Foldseek 3Di:
DKKKKKKFKDWDVVQVVDDPVVNVVLVVVVVVVVVVVVVVPKAWDDKDFFDPPDVVGDPGGIMTIIIHDDPVVVVVVVVVCVVSCVVVTMDMDMDMDDDDDPVVVVVCVVVVDDPPND/DKKKKKKFKDWDVVQVVDDPVVNVVLVVVVVVVVVVVVVVPKAWDDKDFFDPPDVVGDPGGIMTIIIDDDPVVVVVVVVVCVVSCVVVTMDMDMDMDDDDDPVVVVVCVVVVDDPPND

Secondary structure (DSSP, 8-state):
--EEEEEEEEE-HHHHHS-HHHHHHHHHHHHHHHHHHHHTT-EEEEEEEPPTT-TTB-S-SEEEEEEES-HHHHHHHHHHHHHTTHHHHEEEEEEEEE-B-HHHHHHHHHTT--TT--/--EEEEEEEEE-HHHHHS-HHHHHHHHHHHHHHHHHHHHTT-EEEEEEEPPTT-TTB-S-SEEEEEEES-HHHHHHHHHHHHHTTHHHHEEEEEEEEE-B-HHHHHHHHHTT--TT--